Protein 7ESB (pdb70)

Sequence (316 aa):
LMDQPYSKTDFLMGTVVTLKIYDKGKEDVLDKGFDRIKDLAAKITTSTSEVDKINEQAGKKPVKVSEDVYYLIQEGLKYSENSGGSFDITIGPLTSLWHIGFSDARKPSQAEIDAVLPLINYKDVKMNDKDQTVYLEKEGMELDLGAIAKGFITDETLKVFKENKVTTSIIDLGGNIYVQGNNPNGNKWNVGIQDPFSPRGSVIGKLPESNMSIVTSGIYERYLEVDGKTYHHILDPKTGYPFDNDIAGVSIVSKKSIDGDGLSTATFSKGIKGGMDYIEQFEGVDAIFISKEKKVYETSGLKGQFELTDKDFQMD

Solvent-accessible surface area: 14502 Å² total; per-residue (Å²): 121,33,133,153,29,43,56,87,83,50,130,32,54,62,25,85,0,24,0,67,0,19,15,159,59,60,104,93,2,3,71,92,0,6,88,47,0,98,59,0,14,72,44,7,46,64,114,121,10,30,0,34,92,2,25,108,44,6,24,130,112,60,17,147,15,38,142,23,0,8,84,0,0,63,27,0,31,113,21,0,110,90,11,56,7,17,7,11,2,0,19,2,11,0,33,66,36,0,53,16,45,94,130,96,23,112,87,1,58,85,77,57,0,76,71,19,42,83,32,22,51,39,159,28,12,75,47,45,100,185,59,62,9,0,37,1,80,82,117,45,1,55,2,35,4,44,33,0,10,56,2,6,0,4,23,29,0,15,115,21,0,113,115,30,153,5,75,5,0,32,0,43,0,12,21,18,27,7,3,8,12,59,44,36,105,58,95,114,20,101,8,27,0,17,10,12,67,38,104,70,64,48,55,0,0,84,0,54,22,17,58,28,0,4,7,16,19,6,13,84,72,92,90,32,106,52,141,70,133,76,28,20,46,12,8,24,5,135,65,0,65,18,22,135,42,68,2,0,1,1,1,0,8,2,117,100,2,7,45,0,26,0,8,4,32,1,0,1,37,76,8,5,178,31,0,36,89,17,1,86,120,62,177,60,16,24,0,0,0,2,11,80,137,63,68,0,48,29,1,77,36,4,137,86,82,19,109,46,70,38,194,101,7,108,80,104

Organism: Listeria monocytogenes serotype 1/2a (strain 10403S) (NCBI:txid393133)

Secondary structure (DSSP, 8-state):
--SSPEEEEEEETTEEEEEEE-STT-TTHHHHHHHHHHHHHHHH-----HHHHHHHTTTT--EE--HHHHHHHHHHHHHHHHTTTSS-TT-HHHHHHH-TTSTT-----HHHHHHHGGG--GGGEEEETTTTEEEESSTT-----HHHHHHHHHHHHHHHHHHTT--SEEEEETTEEEEES--TTSSPEEEEEE-TTS-BTBEEEEEEESSEEEEEEETTSS-EEETTEEE-S-B-TTTSSB--SSEEEEEEEESSHHHHHHHHHHHTTTHHHHHHHHHTTSTT-EEEEEETTSEEEE-GGGTTT-EE--TT-EE-

Radius of gyration: 19.57 Å; Cα contacts (8 Å, |Δi|>4): 657; chains: 1; bounding box: 53×41×53 Å

Nearest PDB structures (foldseek):
  7esb-assembly1_A  TM=1.003E+00  e=3.965E-73  Listeria monocytogenes 10403S
  7f2u-assembly2_B  TM=9.965E-01  e=3.418E-67  Listeria monocytogenes 10403S
  7f39-assembly1_A  TM=9.944E-01  e=3.074E-66  Listeria monocytogenes 10403S
  4xdr-assembly1_A  TM=9.417E-01  e=1.867E-36  Treponema pallidum subsp. pallidum str. Nichols
  4xdu-assembly1_A  TM=9.393E-01  e=3.042E-36  Treponema pallidum subsp. pallidum str. Nichols

Structure (mmCIF, N/CA/C/O backbone):
data_7ESB
#
_entry.id   7ESB
#
_cell.length_a   66.089
_cell.length_b   67.294
_cell.length_c   86.794
_cell.angle_alpha   90.000
_cell.angle_beta   90.000
_cell.angle_gamma   90.000
#
_symmetry.space_group_name_H-M   'P 21 21 21'
#
loop_
_entity.id
_entity.type
_entity.pdbx_description
1 polymer 'FAD:protein FMN transferase'
2 non-polymer "ADENOSINE-5'-TRIPHOSPHATE"
3 non-polymer 'MAGNESIUM ION'
4 water water
#
loop_
_atom_site.group_PDB
_atom_site.id
_atom_site.type_symbol
_atom_site.label_atom_id
_atom_site.label_alt_id
_atom_site.label_comp_id
_atom_site.label_asym_id
_atom_site.label_entity_id
_atom_site.label_seq_id
_atom_site.pdbx_PDB_ins_code
_atom_site.Cartn_x
_atom_site.Cartn_y
_atom_site.Cartn_z
_atom_site.occupancy
_atom_site.B_iso_or_equiv
_atom_site.auth_seq_id
_atom_site.auth_comp_id
_atom_site.auth_asym_id
_atom_site.auth_atom_id
_atom_site.pdbx_PDB_model_num
ATOM 1 N N . LEU A 1 17 ? 5.31800 35.04300 13.90300 1.000 30.94845 37 LEU A N 1
ATOM 2 C CA . LEU A 1 17 ? 6.76400 34.94700 14.09800 1.000 24.53189 37 LEU A CA 1
ATOM 3 C C . LEU A 1 17 ? 7.47800 36.25800 13.77300 1.000 25.46621 37 LEU A C 1
ATOM 4 O O . LEU A 1 17 ? 7.15700 36.94600 12.80300 1.000 32.11174 37 LEU A O 1
ATOM 9 N N . MET A 1 18 ? 8.47000 36.58900 14.58600 1.000 21.42889 38 MET A N 1
ATOM 10 C CA . MET A 1 18 ? 9.23900 37.80600 14.39000 1.000 23.52387 38 MET A CA 1
ATOM 11 C C . MET A 1 18 ? 10.46900 37.52400 13.54700 1.000 24.92667 38 MET A C 1
ATOM 12 O O . MET A 1 18 ? 11.01600 36.42100 13.57300 1.000 25.57149 38 MET A O 1
ATOM 17 N N . ASP A 1 19 ? 10.89700 38.53200 12.78200 1.000 20.68669 39 ASP A N 1
ATOM 18 C CA . ASP A 1 19 ? 12.14700 38.38300 12.04100 1.000 22.36058 39 ASP A CA 1
ATOM 19 C C . ASP A 1 19 ? 13.34900 38.51900 12.96300 1.000 19.89975 39 ASP A C 1
ATOM 20 O O . ASP A 1 19 ? 14.34100 37.79200 12.82000 1.000 23.00013 39 ASP A O 1
ATOM 25 N N . GLN A 1 20 ? 13.28200 39.45400 13.90100 1.000 22.18424 40 GLN A N 1
ATOM 26 C CA . GLN A 1 20 ? 14.29600 39.62200 14.92400 1.000 20.81302 40 GLN A CA 1
ATOM 27 C C . GLN A 1 20 ? 13.81200 38.95400 16.20200 1.000 19.27863 40 GLN A C 1
ATOM 28 O O . GLN A 1 20 ? 12.76500 39.35800 16.73500 1.000 21.82630 40 GLN A O 1
ATOM 34 N N . PRO A 1 21 ? 14.50100 37.95200 16.73500 1.000 18.98649 41 PRO A N 1
ATOM 35 C CA . PRO A 1 21 ? 13.97700 37.24300 17.90400 1.000 16.98625 41 PRO A CA 1
ATOM 36 C C . PRO A 1 21 ? 14.25700 38.00700 19.18600 1.000 16.40197 41 PRO A C 1
ATOM 37 O O . PRO A 1 21 ? 15.12000 38.88500 19.24600 1.000 21.85525 41 PRO A O 1
ATOM 41 N N . TYR A 1 22 ? 13.50800 37.64800 20.22800 1.000 19.31547 42 TYR A N 1
ATOM 42 C CA . TYR A 1 22 ? 13.94700 37.96800 21.57700 1.000 19.32337 42 TYR A CA 1
ATOM 43 C C . TYR A 1 22 ? 15.20600 37.17000 21.88000 1.000 21.30255 42 TYR A C 1
ATOM 44 O O . TYR A 1 22 ? 15.29400 35.98200 21.55800 1.000 17.18101 42 TYR A O 1
ATOM 53 N N . SER A 1 23 ? 16.19100 37.81800 22.49700 1.000 18.16797 43 SER A N 1
ATOM 54 C CA . SER A 1 23 ? 17.47000 37.15400 22.72400 1.000 16.02034 43 SER A CA 1
ATOM 55 C C . SER A 1 23 ? 18.03000 37.51100 24.09200 1.000 17.53368 43 SER A C 1
ATOM 56 O O . SER A 1 23 ? 17.89300 38.64700 24.54800 1.000 18.93385 43 SER A O 1
ATOM 59 N N . LYS A 1 24 ? 18.67700 36.54300 24.74100 1.000 16.86255 44 LYS A N 1
ATOM 60 C CA . LYS A 1 24 ? 19.37700 36.82600 25.98700 1.000 17.60737 44 LYS A CA 1
ATOM 61 C C . LYS A 1 24 ? 20.59700 35.92300 26.06900 1.000 19.31547 44 LYS A C 1
ATOM 62 O O . LYS A 1 24 ? 20.55000 34.76500 25.64300 1.000 16.59146 44 LYS A O 1
ATOM 68 N N . THR A 1 25 ? 21.68300 36.46400 26.61700 1.000 16.72043 45 THR A N 1
ATOM 69 C CA . THR A 1 25 ? 22.95200 35.75800 26.73800 1.000 16.45987 45 THR A CA 1
ATOM 70 C C . THR A 1 25 ? 23.42700 35.77900 28.18500 1.000 18.18639 45 THR A C 1
ATOM 71 O O . THR A 1 25 ? 23.29700 36.79500 28.87800 1.000 18.76541 45 THR A O 1
ATOM 75 N N . ASP A 1 26 ? 23.97300 34.65300 28.64200 1.000 12.90944 46 ASP A N 1
ATOM 76 C CA . ASP A 1 26 ? 24.56700 34.54800 29.96900 1.000 16.31511 46 ASP A CA 1
ATOM 77 C C . ASP A 1 26 ? 25.81300 33.67900 29.87200 1.000 17.35208 46 ASP A C 1
ATOM 78 O O . ASP A 1 26 ? 26.10300 33.07800 28.83300 1.000 17.19153 46 ASP A O 1
ATOM 83 N N . PHE A 1 27 ? 26.57100 33.62700 30.96300 1.000 16.88360 47 PHE A N 1
ATOM 84 C CA . PHE A 1 27 ? 27.76900 32.79900 31.03900 1.000 14.38857 47 PHE A CA 1
ATOM 85 C C . PHE A 1 27 ? 27.55600 31.81200 32.17600 1.000 18.98122 47 PHE A C 1
ATOM 86 O O . PHE A 1 27 ? 27.59400 32.19800 33.34900 1.000 20.21821 47 PHE A O 1
ATOM 94 N N . LEU A 1 28 ? 27.29900 30.55200 31.82300 1.000 21.86315 48 LEU A N 1
ATOM 95 C CA . LEU A 1 28 ? 26.91900 29.52400 32.78200 1.000 22.43164 48 LEU A CA 1
ATOM 96 C C . LEU A 1 28 ? 27.64600 28.23100 32.44200 1.000 19.89449 48 LEU A C 1
ATOM 97 O O . LEU A 1 28 ? 27.88500 27.93400 31.26600 1.000 21.47889 48 LEU A O 1
ATOM 102 N N . MET A 1 29 ? 28.01900 27.48100 33.47800 1.000 30.24310 49 MET A N 1
ATOM 103 C CA . MET A 1 29 ? 28.74100 26.21900 33.31000 1.000 32.25124 49 MET A CA 1
ATOM 104 C C . MET A 1 29 ? 29.99000 26.41400 32.46300 1.000 26.83743 49 MET A C 1
ATOM 105 O O . MET A 1 29 ? 30.33700 25.58300 31.62000 1.000 29.64040 49 MET A O 1
ATOM 110 N N . GLY A 1 30 ? 30.64800 27.55000 32.66500 1.000 26.64530 50 GLY A N 1
ATOM 111 C CA . GLY A 1 30 ? 31.86600 27.83400 31.95000 1.000 24.08710 50 GLY A CA 1
ATOM 112 C C . GLY A 1 30 ? 31.71200 28.15600 30.48400 1.000 23.94234 50 GLY A C 1
ATOM 113 O O . GLY A 1 30 ? 32.70700 28.13800 29.76000 1.000 22.29478 50 GLY A O 1
ATOM 114 N N . THR A 1 31 ? 30.50600 28.47400 30.01000 1.000 20.23137 51 THR A N 1
ATOM 115 C CA . THR A 1 31 ? 30.39200 28.74800 28.58800 1.000 25.73466 51 THR A CA 1
ATOM 116 C C . THR A 1 31 ? 29.33000 29.80600 28.31600 1.000 20.34981 51 THR A C 1
ATOM 117 O O . THR A 1 31 ? 28.43700 30.05800 29.13300 1.000 19.63920 51 THR A O 1
ATOM 121 N N . VAL A 1 32 ? 29.45400 30.43000 27.14500 1.000 17.37840 52 VAL A N 1
ATOM 122 C CA . VAL A 1 32 ? 28.48400 31.43500 26.71700 1.000 14.32540 52 VAL A CA 1
ATOM 123 C C . VAL A 1 32 ? 27.21000 30.71500 26.29200 1.000 16.29932 52 VAL A C 1
ATOM 124 O O . VAL A 1 32 ? 27.24900 29.81100 25.45100 1.000 18.98386 52 VAL A O 1
ATOM 128 N N . VAL A 1 33 ? 26.08000 31.09500 26.88600 1.000 16.39144 53 VAL A N 1
ATOM 129 C CA . VAL A 1 33 ? 24.78500 30.47800 26.60200 1.000 16.04140 53 VAL A CA 1
ATOM 130 C C . VAL A 1 33 ? 23.85100 31.55600 26.06700 1.000 16.49671 53 VAL A C 1
ATOM 131 O O . VAL A 1 33 ? 23.62100 32.56600 26.73900 1.000 16.84149 53 VAL A O 1
ATOM 135 N N . THR A 1 34 ? 23.30800 31.34300 24.86600 1.000 15.21761 54 THR A N 1
ATOM 136 C CA . THR A 1 34 ? 22.36000 32.28800 24.28400 1.000 17.24944 54 THR A CA 1
ATOM 137 C C . THR A 1 34 ? 21.08300 31.56000 23.90600 1.000 15.40185 54 THR A C 1
ATOM 138 O O . THR A 1 34 ? 21.13300 30.49900 23.27800 1.000 14.58333 54 THR A O 1
ATOM 142 N N . LEU A 1 35 ? 19.94500 32.13000 24.29500 1.000 13.01735 55 LEU A N 1
ATOM 143 C CA . LEU A 1 35 ? 18.63900 31.62600 23.89100 1.000 13.80429 55 LEU A CA 1
ATOM 144 C C . LEU A 1 35 ? 17.95400 32.66000 23.00700 1.000 14.10432 55 LEU A C 1
ATOM 145 O O . LEU A 1 35 ? 18.00900 33.86200 23.29400 1.000 16.08088 55 LEU A O 1
ATOM 150 N N . LYS A 1 36 ? 17.29800 32.19000 21.94300 1.000 12.14356 56 LYS A N 1
ATOM 151 C CA . LYS A 1 36 ? 16.56400 33.06100 21.02400 1.000 14.53595 56 LYS A CA 1
ATOM 152 C C . LYS A 1 36 ? 15.17200 32.48700 20.78900 1.000 16.90203 56 LYS A C 1
ATOM 153 O O . LYS A 1 36 ? 15.03400 31.29800 20.48300 1.000 15.83348 56 LYS A O 1
ATOM 159 N N . ILE A 1 37 ? 14.14300 33.33100 20.92500 1.000 14.99127 57 ILE A N 1
ATOM 160 C CA . ILE A 1 37 ? 12.75100 32.94700 20.72400 1.000 14.27803 57 ILE A CA 1
ATOM 161 C C . ILE A 1 37 ? 12.13400 33.88200 19.69200 1.000 16.23353 57 ILE A C 1
ATOM 162 O O . ILE A 1 37 ? 12.21200 35.11100 19.83100 1.000 18.03111 57 ILE A O 1
ATOM 167 N N . TYR A 1 38 ? 11.50700 33.30300 18.66800 1.000 17.43367 58 TYR A N 1
ATOM 168 C CA . TYR A 1 38 ? 10.94800 34.07600 17.56700 1.000 20.04714 58 TYR A CA 1
ATOM 169 C C . TYR A 1 38 ? 9.43400 34.24800 17.66200 1.000 22.36847 58 TYR A C 1
ATOM 170 O O . TYR A 1 38 ? 8.86500 35.01000 16.87600 1.000 22.90801 58 TYR A O 1
ATOM 179 N N . ASP A 1 39 ? 8.77100 33.58200 18.60800 1.000 20.65248 59 ASP A N 1
ATOM 180 C CA . ASP A 1 39 ? 7.32800 33.72200 18.77900 1.000 19.57077 59 ASP A CA 1
ATOM 181 C C . ASP A 1 39 ? 7.00900 35.04100 19.48000 1.000 20.84460 59 ASP A C 1
ATOM 182 O O . ASP A 1 39 ? 7.45700 35.27800 20.60700 1.000 21.02621 59 ASP A O 1
ATOM 187 N N . LYS A 1 40 ? 6.22600 35.89200 18.81900 1.000 20.25769 60 LYS A N 1
ATOM 188 C CA . LYS A 1 40 ? 5.84200 37.16800 19.40800 1.000 20.58405 60 LYS A CA 1
ATOM 189 C C . LYS A 1 40 ? 5.08600 36.94800 20.71700 1.000 25.55043 60 LYS A C 1
ATOM 190 O O . LYS A 1 40 ? 4.25200 36.04500 20.82800 1.000 27.94019 60 LYS A O 1
ATOM 196 N N . GLY A 1 41 ? 5.39300 37.77100 21.71800 1.000 24.17132 61 GLY A N 1
ATOM 197 C CA . GLY A 1 41 ? 4.71500 37.68600 22.99800 1.000 26.13208 61 GLY A CA 1
ATOM 198 C C . GLY A 1 41 ? 5.30700 36.69800 23.97900 1.000 27.65595 61 GLY A C 1
ATOM 199 O O . GLY A 1 41 ? 4.75700 36.52600 25.07100 1.000 25.22408 61 GLY A O 1
ATOM 200 N N . LYS A 1 42 ? 6.41600 36.04900 23.63600 1.000 25.18723 62 LYS A N 1
ATOM 201 C CA . LYS A 1 42 ? 7.00800 35.03200 24.49500 1.000 23.85023 62 LYS A CA 1
ATOM 202 C C . LYS A 1 42 ? 8.33800 35.48100 25.09200 1.000 22.12634 62 LYS A C 1
ATOM 203 O O . LYS A 1 42 ? 9.16600 34.63600 25.45000 1.000 21.12359 62 LYS A O 1
ATOM 209 N N . GLU A 1 43 ? 8.55700 36.79500 25.22100 1.000 25.01089 63 GLU A N 1
ATOM 210 C CA . GLU A 1 43 ? 9.85600 37.26500 25.69500 1.000 24.02920 63 GLU A CA 1
ATOM 211 C C . GLU A 1 43 ? 10.16900 36.76700 27.10300 1.000 19.57866 63 GLU A C 1
ATOM 212 O O . GLU A 1 43 ? 11.33000 36.46400 27.40600 1.000 22.44743 63 GLU A O 1
ATOM 218 N N . ASP A 1 44 ? 9.15600 36.63700 27.96600 1.000 19.84975 64 ASP A N 1
ATOM 219 C CA . ASP A 1 44 ? 9.45000 36.19100 29.32600 1.000 25.90311 64 ASP A CA 1
ATOM 220 C C . ASP A 1 44 ? 9.86200 34.72300 29.40200 1.000 26.96902 64 ASP A C 1
ATOM 221 O O . ASP A 1 44 ? 10.36800 34.29600 30.44700 1.000 23.71074 64 ASP A O 1
ATOM 226 N N . VAL A 1 45 ? 9.69400 33.94800 28.32800 1.000 18.47327 65 VAL A N 1
ATOM 227 C CA . VAL A 1 45 ? 10.13800 32.56300 28.37100 1.000 17.25996 65 VAL A CA 1
ATOM 228 C C . VAL A 1 45 ? 11.66200 32.47500 28.38400 1.000 20.60510 65 VAL A C 1
ATOM 229 O O . VAL A 1 45 ? 12.21400 31.46100 28.82600 1.000 20.96830 65 VAL A O 1
ATOM 233 N N . LEU A 1 46 ? 12.36800 33.51400 27.92000 1.000 17.94426 66 LEU A N 1
ATOM 234 C CA . LEU A 1 46 ? 13.82800 33.49400 27.99600 1.000 16.74674 66 LEU A CA 1
ATOM 235 C C . LEU A 1 46 ? 14.29800 33.34600 29.43800 1.000 14.92021 66 LEU A C 1
ATOM 236 O O . LEU A 1 46 ? 15.18200 32.53300 29.73700 1.000 16.88360 66 LEU A O 1
ATOM 241 N N . ASP A 1 47 ? 13.71200 34.12200 30.35000 1.000 17.95478 67 ASP A N 1
ATOM 242 C CA . ASP A 1 47 ? 14.09300 34.01600 31.75500 1.000 21.98685 67 ASP A CA 1
ATOM 243 C C . ASP A 1 47 ? 13.68500 32.66700 32.34600 1.000 20.71564 67 ASP A C 1
ATOM 244 O O . ASP A 1 47 ? 14.40000 32.12000 33.19200 1.000 18.90753 67 ASP A O 1
ATOM 249 N N . LYS A 1 48 ? 12.53500 32.12000 31.93100 1.000 18.26535 68 LYS A N 1
ATOM 250 C CA . LYS A 1 48 ? 12.14900 30.78600 32.40300 1.000 21.39993 68 LYS A CA 1
ATOM 251 C C . LYS A 1 48 ? 13.14900 29.73200 31.95100 1.000 22.37110 68 LYS A C 1
ATOM 252 O O . LYS A 1 48 ? 13.46800 28.79400 32.69900 1.000 18.18639 68 LYS A O 1
ATOM 258 N N . GLY A 1 49 ? 13.62600 29.85000 30.71000 1.000 17.22049 69 GLY A N 1
ATOM 259 C CA . GLY A 1 49 ? 14.66200 28.95000 30.23500 1.000 14.24381 69 GLY A CA 1
ATOM 260 C C . GLY A 1 49 ? 15.94700 29.07700 31.02800 1.000 15.99929 69 GLY A C 1
ATOM 261 O O . GLY A 1 49 ? 16.52600 28.07700 31.46200 1.000 14.94127 69 GLY A O 1
ATOM 262 N N . PHE A 1 50 ? 16.40900 30.31300 31.24300 1.000 17.17048 70 PHE A N 1
ATOM 263 C CA . PHE A 1 50 ? 17.64900 30.48000 31.98900 1.000 16.08614 70 PHE A CA 1
ATOM 264 C C . PHE A 1 50 ? 17.49100 30.03800 33.44200 1.000 18.32062 70 PHE A C 1
ATOM 265 O O . PHE A 1 50 ? 18.43400 29.49300 34.02600 1.000 18.06006 70 PHE A O 1
ATOM 273 N N . ASP A 1 51 ? 16.31300 30.26700 34.04200 1.000 19.44180 71 ASP A N 1
ATOM 274 C CA . ASP A 1 51 ? 16.06000 29.76900 35.39200 1.000 18.36273 71 ASP A CA 1
ATOM 275 C C . ASP A 1 51 ? 16.22700 28.25500 35.45100 1.000 19.11019 71 ASP A C 1
ATOM 276 O O . ASP A 1 51 ? 16.79600 27.72000 36.41300 1.000 16.81254 71 ASP A O 1
ATOM 281 N N . ARG A 1 52 ? 15.73100 27.54900 34.42900 1.000 16.84939 72 ARG A N 1
ATOM 282 C CA . ARG A 1 52 ? 15.81100 26.09200 34.42700 1.000 17.53894 72 ARG A CA 1
ATOM 283 C C . ARG A 1 52 ? 17.24700 25.62300 34.23800 1.000 16.33617 72 ARG A C 1
ATOM 284 O O . ARG A 1 52 ? 17.67000 24.63300 34.85100 1.000 14.83862 72 ARG A O 1
ATOM 292 N N . ILE A 1 53 ? 18.00800 26.32900 33.39500 1.000 13.37792 73 ILE A N 1
ATOM 293 C CA . ILE A 1 53 ? 19.42200 26.02400 33.19500 1.000 14.14906 73 ILE A CA 1
ATOM 294 C C . ILE A 1 53 ? 20.19700 26.20000 34.49700 1.000 17.12311 73 ILE A C 1
ATOM 295 O O . ILE A 1 53 ? 20.99700 25.34000 34.88700 1.000 16.71253 73 ILE A O 1
ATOM 300 N N . LYS A 1 54 ? 19.98500 27.32900 35.17900 1.000 15.11497 74 LYS A N 1
ATOM 301 C CA . LYS A 1 54 ? 20.67200 27.57100 36.44500 1.000 17.53105 74 LYS A CA 1
ATOM 302 C C . LYS A 1 54 ? 20.28400 26.53500 37.49500 1.000 16.81781 74 LYS A C 1
ATOM 303 O O . LYS A 1 54 ? 21.12500 26.09100 38.28800 1.000 18.88647 74 LYS A O 1
ATOM 309 N N . ASP A 1 55 ? 19.00500 26.15300 37.52100 1.000 13.92272 75 ASP A N 1
ATOM 310 C CA . ASP A 1 55 ? 18.52700 25.14000 38.46000 1.000 15.48080 75 ASP A CA 1
ATOM 311 C C . ASP A 1 55 ? 19.27300 23.82500 38.25800 1.000 16.86518 75 ASP A C 1
ATOM 312 O O . ASP A 1 55 ? 19.82200 23.25300 39.20800 1.000 15.68872 75 ASP A O 1
ATOM 317 N N . LEU A 1 56 ? 19.33400 23.35200 37.01300 1.000 15.91243 76 LEU A N 1
ATOM 318 C CA . LEU A 1 56 ? 19.97200 22.07200 36.72800 1.000 13.92272 76 LEU A CA 1
ATOM 319 C C . LEU A 1 56 ? 21.48000 22.13700 36.92800 1.000 15.14918 76 LEU A C 1
ATOM 320 O O . LEU A 1 56 ? 22.07500 21.20400 37.48200 1.000 13.59900 76 LEU A O 1
ATOM 325 N N . ALA A 1 57 ? 22.12000 23.22000 36.47800 1.000 15.02549 77 ALA A N 1
ATOM 326 C CA . ALA A 1 57 ? 23.57000 23.31400 36.62100 1.000 17.05468 77 ALA A CA 1
ATOM 327 C C . ALA A 1 57 ? 23.98400 23.23100 38.08300 1.000 16.30722 77 ALA A C 1
ATOM 328 O O . ALA A 1 57 ? 24.98700 22.58900 38.42100 1.000 14.18591 77 ALA A O 1
ATOM 330 N N . ALA A 1 58 ? 23.21100 23.86200 38.97000 1.000 14.77546 78 ALA A N 1
ATOM 331 C CA . ALA A 1 58 ? 23.53600 23.81700 40.39100 1.000 16.34143 78 ALA A CA 1
ATOM 332 C C . ALA A 1 58 ? 23.42700 22.40600 40.95700 1.000 15.29394 78 ALA A C 1
ATOM 333 O O . ALA A 1 58 ? 24.17000 22.05700 41.88400 1.000 18.82068 78 ALA A O 1
ATOM 335 N N . LYS A 1 59 ? 22.51200 21.58500 40.42900 1.000 11.92511 79 LYS A N 1
ATOM 336 C CA . LYS A 1 59 ? 22.33400 20.23100 40.94700 1.000 12.34885 79 LYS A CA 1
ATOM 337 C C . LYS A 1 59 ? 23.43900 19.27800 40.50800 1.000 16.86518 79 LYS A C 1
ATOM 338 O O . LYS A 1 59 ? 23.77700 18.35300 41.25300 1.000 15.53344 79 LYS A O 1
ATOM 344 N N . ILE A 1 60 ? 23.97500 19.43400 39.29800 1.000 18.99965 80 ILE A N 1
ATOM 345 C CA . ILE A 1 60 ? 24.82100 18.39000 38.72400 1.000 22.88959 80 ILE A CA 1
ATOM 346 C C . ILE A 1 60 ? 26.29600 18.76400 38.65400 1.000 22.40532 80 ILE A C 1
ATOM 347 O O . ILE A 1 60 ? 27.13400 17.86200 38.48700 1.000 26.24788 80 ILE A O 1
ATOM 352 N N . THR A 1 61 ? 26.64600 20.03700 38.81500 1.000 22.69746 81 THR A N 1
ATOM 353 C CA . THR A 1 61 ? 28.03200 20.47500 38.67400 1.000 28.21391 81 THR A CA 1
ATOM 354 C C . THR A 1 61 ? 28.88600 20.03700 39.86200 1.000 35.03052 81 THR A C 1
ATOM 355 O O . THR A 1 61 ? 28.43000 20.02600 41.00600 1.000 26.53476 81 THR A O 1
ATOM 359 N N . THR A 1 62 ? 30.14600 19.68600 39.59100 1.000 34.07251 82 THR A N 1
ATOM 360 C CA . THR A 1 62 ? 31.11300 19.40500 40.64500 1.000 34.91998 82 THR A CA 1
ATOM 361 C C . THR A 1 62 ? 32.24300 20.43700 40.68600 1.000 46.73455 82 THR A C 1
ATOM 362 O O . THR A 1 62 ? 33.37100 20.10900 41.05800 1.000 47.35568 82 THR A O 1
ATOM 366 N N . SER A 1 63 ? 31.94800 21.68900 40.33800 1.000 52.23258 83 SER A N 1
ATOM 367 C CA . SER A 1 63 ? 32.97500 22.72800 40.19600 1.000 56.18042 83 SER A CA 1
ATOM 368 C C . SER A 1 63 ? 32.73000 23.96500 41.07100 1.000 58.34910 83 SER A C 1
ATOM 369 O O . SER A 1 63 ? 31.98700 23.92400 42.05300 1.000 58.45701 83 SER A O 1
ATOM 372 N N . THR A 1 68 ? 28.22900 22.94400 47.20700 1.000 42.14189 88 THR A N 1
ATOM 373 C CA . THR A 1 68 ? 27.95900 21.50400 47.26900 1.000 39.48368 88 THR A CA 1
ATOM 374 C C . THR A 1 68 ? 26.68900 21.10700 46.52000 1.000 38.49409 88 THR A C 1
ATOM 375 O O . THR A 1 68 ? 25.57200 21.32700 46.99000 1.000 36.86231 88 THR A O 1
ATOM 379 N N . SER A 1 69 ? 26.87400 20.49300 45.35700 1.000 23.75811 89 SER A N 1
ATOM 380 C CA . SER A 1 69 ? 25.76300 20.04900 44.53300 1.000 20.23400 89 SER A CA 1
ATOM 381 C C . SER A 1 69 ? 25.24800 18.68700 45.00300 1.000 18.35483 89 SER A C 1
ATOM 382 O O . SER A 1 69 ? 25.82400 18.05100 45.88700 1.000 17.99689 89 SER A O 1
ATOM 385 N N . GLU A 1 70 ? 24.14400 18.23400 44.39100 1.000 17.37314 90 GLU A N 1
ATOM 386 C CA . GLU A 1 70 ? 23.65600 16.88200 44.66000 1.000 18.85489 90 GLU A CA 1
ATOM 387 C C . GLU A 1 70 ? 24.70200 15.84100 44.29700 1.000 16.15983 90 GLU A C 1
ATOM 388 O O . GLU A 1 70 ? 24.87100 14.83800 45.00600 1.000 16.58357 90 GLU A O 1
ATOM 394 N N . VAL A 1 71 ? 25.39200 16.03600 43.17500 1.000 12.88312 91 VAL A N 1
ATOM 395 C CA . VAL A 1 71 ? 26.42500 15.07600 42.79800 1.000 14.01484 91 VAL A CA 1
ATOM 396 C C . VAL A 1 71 ? 27.54700 15.07300 43.83200 1.000 16.43092 91 VAL A C 1
ATOM 397 O O . VAL A 1 71 ? 28.06600 14.01200 44.20300 1.000 15.33079 91 VAL A O 1
ATOM 401 N N . ASP A 1 72 ? 27.93500 16.25900 44.31600 1.000 13.97273 92 ASP A N 1
ATOM 402 C CA . ASP A 1 72 ? 28.93500 16.33400 45.38000 1.000 13.72533 92 ASP A CA 1
ATOM 403 C C . ASP A 1 72 ? 28.49600 15.52700 46.59800 1.000 15.24920 92 ASP A C 1
ATOM 404 O O . ASP A 1 72 ? 29.31600 14.85300 47.23000 1.000 18.45221 92 ASP A O 1
ATOM 409 N N . LYS A 1 73 ? 27.20700 15.60000 46.94600 1.000 15.63082 93 LYS A N 1
ATOM 410 C CA . LYS A 1 73 ? 26.71300 14.91900 48.14000 1.000 15.61766 93 LYS A CA 1
ATOM 411 C C . LYS A 1 73 ? 26.78800 13.40600 47.98800 1.000 16.00455 93 LYS A C 1
ATOM 412 O O . LYS A 1 73 ? 27.14800 12.70300 48.94100 1.000 17.59685 93 LYS A O 1
ATOM 418 N N . ILE A 1 74 ? 26.43500 12.88700 46.80800 1.000 14.66492 94 ILE A N 1
ATOM 419 C CA . ILE A 1 74 ? 26.61000 11.46300 46.52800 1.000 13.01209 94 ILE A CA 1
ATOM 420 C C . ILE A 1 74 ? 28.06800 11.07700 46.69700 1.000 14.85704 94 ILE A C 1
ATOM 421 O O . ILE A 1 74 ? 28.39900 10.08000 47.35200 1.000 15.63345 94 ILE A O 1
ATOM 426 N N . ASN A 1 75 ? 28.96200 11.88500 46.12800 1.000 14.34383 95 ASN A N 1
ATOM 427 C CA . ASN A 1 75 ? 30.38400 11.56600 46.15400 1.000 13.79376 95 ASN A CA 1
ATOM 428 C C . ASN A 1 75 ? 30.92900 11.57100 47.57700 1.000 16.36249 95 ASN A C 1
ATOM 429 O O . ASN A 1 75 ? 31.78000 10.74300 47.92900 1.000 16.54672 95 ASN A O 1
ATOM 434 N N . GLU A 1 76 ? 30.46300 12.50900 48.40600 1.000 14.20697 96 GLU A N 1
ATOM 435 C CA . GLU A 1 76 ? 30.97200 12.59200 49.77000 1.000 13.18842 96 GLU A CA 1
ATOM 436 C C . GLU A 1 76 ? 30.63700 11.34400 50.57100 1.000 15.85980 96 GLU A C 1
ATOM 437 O O . GLU A 1 76 ? 31.36300 10.99400 51.50800 1.000 17.52842 96 GLU A O 1
ATOM 443 N N . GLN A 1 77 ? 29.56100 10.65300 50.20900 1.000 14.46226 97 GLN A N 1
ATOM 444 C CA . GLN A 1 77 ? 29.10700 9.48800 50.95400 1.000 17.82319 97 GLN A CA 1
ATOM 445 C C . GLN A 1 77 ? 29.47600 8.16900 50.28100 1.000 17.01520 97 GLN A C 1
ATOM 446 O O . GLN A 1 77 ? 28.91400 7.12900 50.64600 1.000 15.55450 97 GLN A O 1
ATOM 452 N N . ALA A 1 78 ? 30.39400 8.18500 49.31000 1.000 13.67532 98 ALA A N 1
ATOM 453 C CA . ALA A 1 78 ? 30.77000 6.95300 48.61500 1.000 13.40161 98 ALA A CA 1
ATOM 454 C C . ALA A 1 78 ? 31.28000 5.91800 49.61000 1.000 15.80716 98 ALA A C 1
ATOM 455 O O . ALA A 1 78 ? 32.10900 6.22500 50.47000 1.000 15.92296 98 ALA A O 1
ATOM 457 N N . GLY A 1 79 ? 30.76800 4.69000 49.49800 1.000 15.93875 99 GLY A N 1
ATOM 458 C CA . GLY A 1 79 ? 31.11800 3.63000 50.42300 1.000 16.51514 99 GLY A CA 1
ATOM 459 C C . GLY A 1 79 ? 30.59700 3.79100 51.83400 1.000 19.99450 99 GLY A C 1
ATOM 460 O O . GLY A 1 79 ? 30.97100 2.99700 52.71000 1.000 21.60259 99 GLY A O 1
ATOM 461 N N . LYS A 1 80 ? 29.75600 4.80100 52.08500 1.000 16.81517 100 LYS A N 1
ATOM 462 C CA . LYS A 1 80 ? 29.23500 5.08200 53.41900 1.000 19.90502 100 LYS A CA 1
ATOM 463 C C . LYS A 1 80 ? 27.72200 4.91100 53.48900 1.000 20.58931 100 LYS A C 1
ATOM 464 O O . LYS A 1 80 ? 27.24900 4.04800 54.23500 1.000 23.17646 100 LYS A O 1
ATOM 470 N N . LYS A 1 81 ? 26.94700 5.69600 52.74800 1.000 17.86004 101 LYS A N 1
ATOM 471 C CA . LYS A 1 81 ? 25.49700 5.54400 52.78200 1.000 21.54995 101 LYS A CA 1
ATOM 472 C C . LYS A 1 81 ? 24.90800 6.02200 51.47500 1.000 16.34670 101 LYS A C 1
ATOM 473 O O . LYS A 1 81 ? 25.50500 6.86100 50.77800 1.000 18.96543 101 LYS A O 1
ATOM 479 N N . PRO A 1 82 ? 23.73600 5.51500 51.09000 1.000 15.55186 102 PRO A N 1
ATOM 480 C CA . PRO A 1 82 ? 23.02200 6.07100 49.94000 1.000 15.96770 102 PRO A CA 1
ATOM 481 C C . PRO A 1 82 ? 22.58000 7.50200 50.20400 1.000 14.73861 102 PRO A C 1
ATOM 482 O O . PRO A 1 82 ? 22.34900 7.91500 51.34600 1.000 17.24154 102 PRO A O 1
ATOM 486 N N . VAL A 1 83 ? 22.45000 8.25900 49.11600 1.000 13.65690 103 VAL A N 1
ATOM 487 C CA . VAL A 1 83 ? 22.12100 9.68100 49.18000 1.000 14.91231 103 VAL A CA 1
ATOM 488 C C . VAL A 1 83 ? 20.82500 9.93600 48.42100 1.000 12.60677 103 VAL A C 1
ATOM 489 O O . VAL A 1 83 ? 20.67900 9.50600 47.27100 1.000 15.94928 103 VAL A O 1
ATOM 493 N N . LYS A 1 84 ? 19.89700 10.65000 49.06400 1.000 14.32014 104 LYS A N 1
ATOM 494 C CA . LYS A 1 84 ? 18.65400 11.05700 48.41800 1.000 15.22814 104 LYS A CA 1
ATOM 495 C C . LYS A 1 84 ? 18.93100 12.10900 47.35100 1.000 14.82283 104 LYS A C 1
ATOM 496 O O . LYS A 1 84 ? 19.67000 13.07200 47.59700 1.000 14.74914 104 LYS A O 1
ATOM 502 N N . VAL A 1 85 ? 18.32200 11.93300 46.17300 1.000 11.56981 105 VAL A N 1
ATOM 503 C CA . VAL A 1 85 ? 18.48000 12.86300 45.05900 1.000 12.35938 105 VAL A CA 1
ATOM 504 C C . VAL A 1 85 ? 17.11800 13.28100 44.51600 1.000 14.38857 105 VAL A C 1
ATOM 505 O O . VAL A 1 85 ? 16.10700 12.59000 44.67700 1.000 13.37266 105 VAL A O 1
ATOM 509 N N . SER A 1 86 ? 17.10400 14.45200 43.87600 1.000 15.31499 106 SER A N 1
ATOM 510 C CA . SER A 1 86 ? 15.90400 14.93700 43.21000 1.000 11.62508 106 SER A CA 1
ATOM 511 C C . SER A 1 86 ? 15.67100 14.15900 41.91100 1.000 12.84101 106 SER A C 1
ATOM 512 O O . SER A 1 86 ? 16.53900 13.43400 41.42500 1.000 14.14643 106 SER A O 1
ATOM 515 N N . GLU A 1 87 ? 14.45900 14.29800 41.36600 1.000 14.31224 107 GLU A N 1
ATOM 516 C CA . GLU A 1 87 ? 14.08000 13.53100 40.17900 1.000 14.22539 107 GLU A CA 1
ATOM 517 C C . GLU A 1 87 ? 15.00200 13.82600 38.99500 1.000 14.41752 107 GLU A C 1
ATOM 518 O O . GLU A 1 87 ? 15.39000 12.90600 38.25800 1.000 14.87020 107 GLU A O 1
ATOM 524 N N . ASP A 1 88 ? 15.36900 15.10100 38.79900 1.000 17.24417 108 ASP A N 1
ATOM 525 C CA . ASP A 1 88 ? 16.29400 15.47300 37.72600 1.000 18.16007 108 ASP A CA 1
ATOM 526 C C . ASP A 1 88 ? 17.58500 14.67600 37.80200 1.000 17.92320 108 ASP A C 1
ATOM 527 O O . ASP A 1 88 ? 18.08400 14.17500 36.79100 1.000 15.31763 108 ASP A O 1
ATOM 532 N N . VAL A 1 89 ? 18.16200 14.59100 38.99800 1.000 14.60438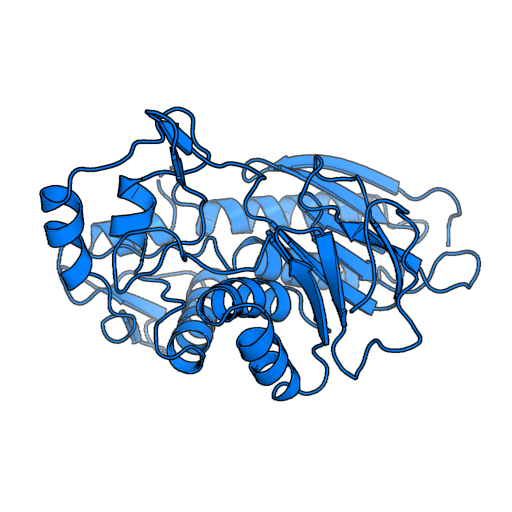 109 VAL A N 1
ATOM 533 C CA . VAL A 1 89 ? 19.46800 13.96300 39.16200 1.000 14.44121 109 VAL A CA 1
ATOM 534 C C . VAL A 1 89 ? 19.35700 12.44300 39.07500 1.000 11.78562 109 VAL A C 1
ATOM 535 O O . VAL A 1 89 ? 20.21200 11.77900 38.46900 1.000 13.58584 109 VAL A O 1
ATOM 539 N N . TYR A 1 90 ? 18.30200 11.86600 39.65400 1.000 13.23317 110 TYR A N 1
ATOM 540 C CA . TYR A 1 90 ? 18.09600 10.42600 39.53300 1.000 14.06748 110 TYR A CA 1
ATOM 541 C C . TYR A 1 90 ? 17.98200 10.02500 38.06900 1.000 14.67018 110 TYR A C 1
ATOM 542 O O . TYR A 1 90 ? 18.61100 9.05500 37.63000 1.000 14.77019 110 TYR A O 1
ATOM 551 N N . TYR A 1 91 ? 17.21500 10.79400 37.29200 1.000 14.52016 111 TYR A N 1
ATOM 552 C CA . TYR A 1 91 ? 17.03900 10.49800 35.87500 1.000 16.20721 111 TYR A CA 1
ATOM 553 C C . TYR A 1 91 ? 18.35300 10.60700 35.11600 1.000 12.00144 111 TYR A C 1
ATOM 554 O O . TYR A 1 91 ? 18.68300 9.74100 34.29300 1.000 13.55162 111 TYR A O 1
ATOM 563 N N . LEU A 1 92 ? 19.09500 11.69800 35.32900 1.000 13.48320 112 LEU A N 1
ATOM 564 C CA . LEU A 1 92 ? 20.33100 11.88100 34.57700 1.000 12.67520 112 LEU A CA 1
ATOM 565 C C . LEU A 1 92 ? 21.31600 10.75500 34.87100 1.000 14.12275 112 LEU A C 1
ATOM 566 O O . LEU A 1 92 ? 22.00800 10.27200 33.96700 1.000 13.30159 112 LEU A O 1
ATOM 571 N N . ILE A 1 93 ? 21.37800 10.30700 36.12800 1.000 13.35950 113 ILE A N 1
ATOM 572 C CA . ILE A 1 93 ? 22.28300 9.20800 36.46100 1.000 13.19369 113 ILE A CA 1
ATOM 573 C C . ILE A 1 93 ? 21.80000 7.90800 35.83200 1.000 11.96459 113 ILE A C 1
ATOM 574 O O . ILE A 1 93 ? 22.60300 7.12800 35.29900 1.000 14.05695 113 ILE A O 1
ATOM 579 N N . GLN A 1 94 ? 20.48500 7.65200 35.88200 1.000 12.58572 114 GLN A N 1
ATOM 580 C CA . GLN A 1 94 ? 19.90600 6.49400 35.19800 1.000 14.93600 114 GLN A CA 1
ATOM 581 C C . GLN A 1 94 ? 20.34600 6.45500 33.74200 1.000 17.10995 114 GLN A C 1
ATOM 582 O O . GLN A 1 94 ? 20.75000 5.40600 33.21900 1.000 15.75978 114 GLN A O 1
ATOM 588 N N . GLU A 1 95 ? 20.23900 7.59800 33.06200 1.000 14.03326 115 GLU A N 1
ATOM 589 C CA . GLU A 1 95 ? 20.60300 7.65300 31.65300 1.000 14.14117 115 GLU A CA 1
ATOM 590 C C . GLU A 1 95 ? 22.11000 7.52600 31.47400 1.000 15.41501 115 GLU A C 1
ATOM 591 O O . GLU A 1 95 ? 22.57400 6.84200 30.55400 1.000 14.02800 115 GLU A O 1
ATOM 597 N N . GLY A 1 96 ? 22.88700 8.15200 32.35700 1.000 15.12550 116 GLY A N 1
ATOM 598 C CA . GLY A 1 96 ? 24.33100 7.97800 32.30300 1.000 13.22001 116 GLY A CA 1
ATOM 599 C C . GLY A 1 96 ? 24.76100 6.52500 32.44200 1.000 13.77797 116 GLY A C 1
ATOM 600 O O . GLY A 1 96 ? 25.72800 6.09400 31.80700 1.000 13.83324 116 GLY A O 1
ATOM 601 N N . LEU A 1 97 ? 24.06300 5.75000 33.27400 1.000 12.04618 117 LEU A N 1
ATOM 602 C CA . LEU A 1 97 ? 24.43000 4.33300 33.38800 1.000 11.03817 117 LEU A CA 1
ATOM 603 C C . LEU A 1 97 ? 24.14600 3.57600 32.10000 1.000 14.50174 117 LEU A C 1
ATOM 604 O O . LEU A 1 97 ? 24.85300 2.61300 31.78200 1.000 13.93851 117 LEU A O 1
ATOM 609 N N . LYS A 1 98 ? 23.13000 3.99400 31.34300 1.000 13.65690 118 LYS A N 1
ATOM 610 C CA . LYS A 1 98 ? 22.85100 3.35600 30.05900 1.000 12.30147 118 LYS A CA 1
ATOM 611 C C . LYS A 1 98 ? 23.93100 3.68300 29.03400 1.000 13.64900 118 LYS A C 1
ATOM 612 O O . LYS A 1 98 ? 24.40100 2.79200 28.31900 1.000 17.74423 118 LYS A O 1
ATOM 618 N N . TYR A 1 99 ? 24.33300 4.96200 28.93400 1.000 14.35172 119 TYR A N 1
ATOM 619 C CA . TYR A 1 99 ? 25.42200 5.30300 28.01700 1.000 12.78574 119 TYR A CA 1
ATOM 620 C C . TYR A 1 99 ? 26.69400 4.56500 28.40600 1.000 13.17526 119 TYR A C 1
ATOM 621 O O . TYR A 1 99 ? 27.46400 4.12900 27.53500 1.000 14.80704 119 TYR A O 1
ATOM 630 N N . SER A 1 100 ? 26.91100 4.37900 29.71300 1.000 12.16462 120 SER A N 1
ATOM 631 C CA . SER A 1 100 ? 28.10800 3.68400 30.17700 1.000 12.32516 120 SER A CA 1
ATOM 632 C C . SER A 1 100 ? 28.08700 2.22600 29.72800 1.000 15.59661 120 SER A C 1
ATOM 633 O O . SER A 1 100 ? 29.05500 1.73000 29.13600 1.000 14.91758 120 SER A O 1
ATOM 636 N N . GLU A 1 101 ? 26.98100 1.52300 29.98900 1.000 13.44898 121 GLU A N 1
ATOM 637 C CA . GLU A 1 101 ? 26.89100 0.12400 29.57600 1.000 15.74926 121 GLU A CA 1
ATOM 638 C C . GLU A 1 101 ? 26.98300 -0.02200 28.05800 1.000 14.49384 121 GLU A C 1
ATOM 639 O O . GLU A 1 101 ? 27.69100 -0.90300 27.55600 1.000 13.58321 121 GLU A O 1
ATOM 645 N N . ASN A 1 102 ? 26.27900 0.83100 27.30700 1.000 14.53332 122 ASN A N 1
ATOM 646 C CA . ASN A 1 102 ? 26.22700 0.66400 25.85700 1.000 16.39407 122 ASN A CA 1
ATOM 647 C C . ASN A 1 102 ? 27.60100 0.82700 25.21800 1.000 14.62281 122 ASN A C 1
ATOM 648 O O . ASN A 1 102 ? 27.85100 0.27500 24.14000 1.000 19.82869 122 ASN A O 1
ATOM 653 N N . SER A 1 103 ? 28.50100 1.56900 25.86400 1.000 12.75153 123 SER A N 1
ATOM 654 C CA . SER A 1 103 ? 29.84000 1.80300 25.34500 1.000 13.74375 123 SER A CA 1
ATOM 655 C C . SER A 1 103 ? 30.84100 0.75400 25.80200 1.000 15.06496 123 SER A C 1
ATOM 656 O O . SER A 1 103 ? 32.03100 0.88300 25.49500 1.000 16.92308 123 SER A O 1
ATOM 659 N N . GLY A 1 104 ? 30.40400 -0.25400 26.55000 1.000 14.37014 124 GLY A N 1
ATOM 660 C CA . GLY A 1 104 ? 31.35700 -1.18600 27.12600 1.000 14.69387 124 GLY A CA 1
ATOM 661 C C . GLY A 1 104 ? 32.25100 -0.54000 28.15900 1.000 16.60989 124 GLY A C 1
ATOM 662 O O . GLY A 1 104 ? 33.37900 -0.99800 28.37900 1.000 19.35232 124 GLY A O 1
ATOM 663 N N . GLY A 1 105 ? 31.78000 0.53200 28.79300 1.000 14.83336 125 GLY A N 1
ATOM 664 C CA . GLY A 1 105 ? 32.52400 1.18000 29.85100 1.000 14.88073 125 GLY A CA 1
ATOM 665 C C . GLY A 1 105 ? 33.58400 2.16000 29.39500 1.000 15.73347 125 GLY A C 1
ATOM 666 O O . GLY A 1 105 ? 34.35000 2.64500 30.23400 1.000 15.64135 125 GLY A O 1
ATOM 667 N N . SER A 1 106 ? 33.67500 2.45300 28.09400 1.000 14.99653 126 SER A N 1
ATOM 668 C CA . SER A 1 106 ? 34.58900 3.50500 27.66100 1.000 14.98601 126 SER A CA 1
ATOM 669 C C . SER A 1 106 ? 34.04900 4.88000 28.02400 1.000 15.94402 126 SER A C 1
ATOM 670 O O . SER A 1 106 ? 34.82600 5.80600 28.29700 1.000 15.51765 126 SER A O 1
ATOM 673 N N . PHE A 1 107 ? 32.73000 5.03500 27.99400 1.000 15.26762 127 PHE A N 1
ATOM 674 C CA . PHE A 1 107 ? 32.02500 6.11900 28.66400 1.000 15.27025 127 PHE A CA 1
ATOM 675 C C . PHE A 1 107 ? 31.68000 5.59900 30.05500 1.000 15.25709 127 PHE A C 1
ATOM 676 O O . PHE A 1 107 ? 31.11900 4.50600 30.17900 1.000 13.32265 127 PHE A O 1
ATOM 684 N N . ASP A 1 108 ? 32.04300 6.34100 31.10100 1.000 12.93839 128 ASP A N 1
ATOM 685 C CA . ASP A 1 108 ? 31.72400 5.87600 32.45200 1.000 11.59613 128 ASP A CA 1
ATOM 686 C C . ASP A 1 108 ? 31.50800 7.06800 33.36500 1.000 11.34347 128 ASP A C 1
ATOM 687 O O . ASP A 1 108 ? 32.42800 7.86700 33.57100 1.000 12.01986 128 ASP A O 1
ATOM 692 N N . ILE A 1 109 ? 30.29200 7.19600 33.91000 1.000 10.48810 129 ILE A N 1
ATOM 693 C CA . ILE A 1 109 ? 30.00800 8.32900 34.78500 1.000 12.35411 129 ILE A CA 1
ATOM 694 C C . ILE A 1 109 ? 30.72400 8.23000 36.12500 1.000 12.85154 129 ILE A C 1
ATOM 695 O O . ILE A 1 109 ? 30.67800 9.18800 36.89500 1.000 13.55426 129 ILE A O 1
ATOM 700 N N . THR A 1 110 ? 31.36800 7.10400 36.44700 1.000 13.57268 130 THR A N 1
ATOM 701 C CA . THR A 1 110 ? 32.20400 7.05800 37.64400 1.000 11.97775 130 THR A CA 1
ATOM 702 C C . THR A 1 110 ? 33.66100 7.40200 37.34600 1.000 13.08052 130 THR A C 1
ATOM 703 O O . THR A 1 110 ? 34.54800 7.08000 38.14600 1.000 13.85692 130 THR A O 1
ATOM 707 N N . ILE A 1 111 ? 33.92500 8.07400 36.22200 1.000 12.96208 131 ILE A N 1
ATOM 708 C CA . ILE A 1 111 ? 35.28500 8.50300 35.89200 1.000 11.10923 131 ILE A CA 1
ATOM 709 C C . ILE A 1 111 ? 35.74500 9.68500 36.73600 1.000 14.48858 131 ILE A C 1
ATOM 710 O O . ILE A 1 111 ? 36.90300 10.11000 36.61800 1.000 12.95418 131 ILE A O 1
ATOM 715 N N . GLY A 1 112 ? 34.88300 10.21100 37.60900 1.000 10.78550 132 GLY A N 1
ATOM 716 C CA . GLY A 1 112 ? 35.17800 11.36400 38.44200 1.000 13.17263 132 GLY A CA 1
ATOM 717 C C . GLY A 1 112 ? 36.55000 11.44200 39.10000 1.000 15.18340 132 GLY A C 1
ATOM 718 O O . GLY A 1 112 ? 37.19500 12.49500 39.07000 1.000 13.34634 132 GLY A O 1
ATOM 719 N N . PRO A 1 113 ? 37.01500 10.36700 39.74700 1.000 12.95418 133 PRO A N 1
ATOM 720 C CA . PRO A 1 113 ? 38.33400 10.46000 40.39100 1.000 13.80692 133 PRO A CA 1
ATOM 721 C C . PRO A 1 113 ? 39.44600 10.76100 39.40000 1.000 12.38043 133 PRO A C 1
ATOM 722 O O . PRO A 1 113 ? 40.42200 11.43100 39.75600 1.000 14.72545 133 PRO A O 1
ATOM 726 N N . LEU A 1 114 ? 39.29400 10.32500 38.15000 1.000 11.45137 134 LEU A N 1
ATOM 727 C CA . LEU A 1 114 ? 40.30300 10.57800 37.12700 1.000 13.22527 134 LEU A CA 1
ATOM 728 C C . LEU A 1 114 ? 40.15800 11.97200 36.51100 1.000 13.78323 134 LEU A C 1
ATOM 729 O O . LEU A 1 114 ? 41.15800 12.67900 36.32200 1.000 14.05432 134 LEU A O 1
ATOM 734 N N . THR A 1 115 ? 38.92800 12.39400 36.19100 1.000 12.86996 135 THR A N 1
ATOM 735 C CA . THR A 1 115 ? 38.75900 13.72000 35.60100 1.000 12.66468 135 THR A CA 1
ATOM 736 C C . THR A 1 115 ? 39.03100 14.82100 36.62200 1.000 15.17024 135 THR A C 1
ATOM 737 O O . THR A 1 115 ? 39.47000 15.91300 36.24000 1.000 16.05456 135 THR A O 1
ATOM 741 N N . SER A 1 116 ? 38.79800 14.54800 37.91800 1.000 13.03314 136 SER A N 1
ATOM 742 C CA . SER A 1 116 ? 39.19000 15.48400 38.97600 1.000 17.84424 136 SER A CA 1
ATOM 743 C C . SER A 1 116 ? 40.70100 15.60700 39.10200 1.000 17.44683 136 SER A C 1
ATOM 744 O O . SER A 1 116 ? 41.21300 16.68100 39.44100 1.000 19.29179 136 SER A O 1
ATOM 747 N N . LEU A 1 117 ? 41.42400 14.51900 38.85000 1.000 14.49647 137 LEU A N 1
ATOM 748 C CA . LEU A 1 117 ? 42.87800 14.52700 38.96700 1.000 15.01233 137 LEU A CA 1
ATOM 749 C C . LEU A 1 117 ? 43.51400 15.42900 37.91200 1.000 14.97022 137 LEU A C 1
ATOM 750 O O . LEU A 1 117 ? 44.30000 16.32700 38.23900 1.000 16.01508 137 LEU A O 1
ATOM 755 N N . TRP A 1 118 ? 43.19100 15.19400 36.63700 1.000 14.19644 138 TRP A N 1
ATOM 756 C CA . TRP A 1 118 ? 43.74400 16.01100 35.56000 1.000 16.18615 138 TRP A CA 1
ATOM 757 C C . TRP A 1 118 ? 43.15700 17.41600 35.56600 1.000 15.30447 138 TRP A C 1
ATOM 758 O O . TRP A 1 118 ? 43.88000 18.39700 35.35600 1.000 14.24908 138 TRP A O 1
ATOM 769 N N . HIS A 1 119 ? 41.83700 17.52800 35.73900 1.000 13.85166 139 HIS A N 1
ATOM 770 C CA . HIS A 1 119 ? 41.13900 18.80900 35.74500 1.000 14.15170 139 HIS A CA 1
ATOM 771 C C . HIS A 1 119 ? 41.38600 19.58200 34.44500 1.000 14.62017 139 HIS A C 1
ATOM 772 O O . HIS A 1 119 ? 41.62500 20.79000 34.46100 1.000 16.73622 139 HIS A O 1
ATOM 779 N N . ILE A 1 120 ? 41.33300 18.87300 33.30600 1.000 16.02034 140 ILE A N 1
ATOM 780 C CA . ILE A 1 120 ? 41.58400 19.51000 32.00900 1.000 13.49109 140 ILE A CA 1
ATOM 781 C C . ILE A 1 120 ? 40.58900 20.63400 31.76000 1.000 17.78897 140 ILE A C 1
ATOM 782 O O . ILE A 1 120 ? 39.38200 20.49200 31.99500 1.000 18.61276 140 ILE A O 1
ATOM 787 N N . GLY A 1 121 ? 41.09500 21.76400 31.24800 1.000 15.33868 141 GLY A N 1
ATOM 788 C CA . GLY A 1 121 ? 40.27200 22.92100 30.96100 1.000 19.17072 141 GLY A CA 1
ATOM 789 C C . GLY A 1 121 ? 40.16300 23.93100 32.08300 1.000 19.87607 141 GLY A C 1
ATOM 790 O O . GLY A 1 121 ? 39.58100 25.00500 31.87300 1.000 24.75823 141 GLY A O 1
ATOM 791 N N . PHE A 1 122 ? 40.67600 23.62000 33.26800 1.000 16.15983 142 PHE A N 1
ATOM 792 C CA . PHE A 1 122 ? 40.66900 24.54900 34.38900 1.000 19.06281 142 PHE A CA 1
ATOM 793 C C . PHE A 1 122 ? 42.05100 25.16000 34.56400 1.000 16.62568 142 PHE A C 1
ATOM 794 O O . PHE A 1 122 ? 43.04000 24.66800 34.02000 1.000 17.31260 142 PHE A O 1
ATOM 802 N N . SER A 1 123 ? 42.10800 26.25600 35.32600 1.000 16.13088 143 SER A N 1
ATOM 803 C CA . SER A 1 123 ? 43.38100 26.95000 35.48600 1.000 17.56000 143 SER A CA 1
ATOM 804 C C . SER A 1 123 ? 44.42900 26.09900 36.19700 1.000 19.15230 143 SER A C 1
ATOM 805 O O . SER A 1 123 ? 45.62100 26.36100 36.02400 1.000 18.13375 143 SER A O 1
ATOM 808 N N . ASP A 1 124 ? 44.02500 25.07700 36.96000 1.000 20.85250 144 ASP A N 1
ATOM 809 C CA . ASP A 1 124 ? 44.96400 24.24200 37.69800 1.000 14.25434 144 ASP A CA 1
ATOM 810 C C . ASP A 1 124 ? 45.17400 22.87200 37.05300 1.000 13.73323 144 ASP A C 1
ATOM 811 O O . ASP A 1 124 ? 45.67800 21.96200 37.71600 1.000 16.68621 144 ASP A O 1
ATOM 816 N N . ALA A 1 125 ? 44.83600 22.72900 35.76800 1.000 12.47518 145 ALA A N 1
ATOM 817 C CA . ALA A 1 125 ? 45.00400 21.45900 35.05600 1.000 13.64374 145 ALA A CA 1
ATOM 818 C C . ALA A 1 125 ? 46.43600 20.95500 35.19000 1.000 16.99941 145 ALA A C 1
ATOM 819 O O . ALA A 1 125 ? 47.38700 21.73700 35.12900 1.000 14.49911 145 ALA A O 1
ATOM 821 N N . ARG A 1 126 ? 46.59100 19.64000 35.37500 1.000 15.17550 146 ARG A N 1
ATOM 822 C CA . ARG A 1 126 ? 47.88900 19.06700 35.71100 1.000 12.19357 146 ARG A CA 1
ATOM 823 C C . ARG A 1 126 ? 47.97800 17.65700 35.14900 1.000 15.27288 146 ARG A C 1
ATOM 824 O O . ARG A 1 126 ? 46.98500 16.93700 35.13300 1.000 14.09116 146 ARG A O 1
ATOM 832 N N . LYS A 1 127 ? 49.17500 17.27000 34.70000 1.000 12.66204 147 LYS A N 1
ATOM 833 C CA . LYS A 1 127 ? 49.42700 15.88500 34.31000 1.000 13.43319 147 LYS A CA 1
ATOM 834 C C . LYS A 1 127 ? 49.84700 15.11300 35.55400 1.000 13.83587 147 LYS A C 1
ATOM 835 O O . LYS A 1 127 ? 50.94100 15.36600 36.08600 1.000 15.16498 147 LYS A O 1
ATOM 841 N N . PRO A 1 128 ? 49.02800 14.19800 36.05800 1.000 14.15170 148 PRO A N 1
ATOM 842 C CA . PRO A 1 128 ? 49.37300 13.49500 37.29600 1.000 15.08339 148 PRO A CA 1
ATOM 843 C C . PRO A 1 128 ? 50.42200 12.42400 37.04200 1.000 16.10456 148 PRO A C 1
ATOM 844 O O . PRO A 1 128 ? 50.68200 12.02000 35.90900 1.000 16.88887 148 PRO A O 1
ATOM 848 N N . SER A 1 129 ? 51.04000 11.97800 38.12900 1.000 14.70703 149 SER A N 1
ATOM 849 C CA . SER A 1 129 ? 52.01100 10.89900 38.02100 1.000 14.65702 149 SER A CA 1
ATOM 850 C C . SER A 1 129 ? 51.30500 9.58000 37.74700 1.000 14.23855 149 SER A C 1
ATOM 851 O O . SER A 1 129 ? 50.10700 9.42900 37.98200 1.000 14.62544 149 SER A O 1
ATOM 854 N N . GLN A 1 130 ? 52.06900 8.60300 37.24700 1.000 14.59122 150 GLN A N 1
ATOM 855 C CA . GLN A 1 130 ? 51.47800 7.28200 37.01500 1.000 17.10731 150 GLN A CA 1
ATOM 856 C C . GLN A 1 130 ? 50.97300 6.66300 38.31400 1.000 16.34670 150 GLN A C 1
ATOM 857 O O . GLN A 1 130 ? 49.94200 5.97600 38.32800 1.000 15.44133 150 GLN A O 1
ATOM 863 N N . ALA A 1 131 ? 51.67300 6.89700 39.42100 1.000 17.94952 151 ALA A N 1
ATOM 864 C CA . ALA A 1 131 ? 51.18600 6.38500 40.70000 1.000 15.75452 151 ALA A CA 1
ATOM 865 C C . ALA A 1 131 ? 49.81300 6.95700 41.03100 1.000 16.96519 151 ALA A C 1
ATOM 866 O O . ALA A 1 131 ? 48.92000 6.22600 41.47900 1.000 14.45436 151 ALA A O 1
ATOM 868 N N . GLU A 1 132 ? 49.62200 8.26100 40.80300 1.000 14.38857 152 GLU A N 1
ATOM 869 C CA . GLU A 1 132 ? 48.32000 8.87300 41.05600 1.000 12.64362 152 GLU A CA 1
ATOM 870 C C . GLU A 1 132 ? 47.24800 8.25100 40.17500 1.000 14.02273 152 GLU A C 1
ATOM 871 O O . GLU A 1 132 ? 46.11100 8.03900 40.62000 1.000 14.79914 152 GLU A O 1
ATOM 877 N N . ILE A 1 133 ? 47.59100 7.97200 38.91600 1.000 13.88851 153 ILE A N 1
ATOM 878 C CA . ILE A 1 133 ? 46.64400 7.34700 38.00000 1.000 14.59912 153 ILE A CA 1
ATOM 879 C C . ILE A 1 133 ? 46.32500 5.92900 38.45000 1.000 15.24656 153 ILE A C 1
ATOM 880 O O . ILE A 1 133 ? 45.16000 5.52200 38.47900 1.000 15.89138 153 ILE A O 1
ATOM 885 N N . ASP A 1 134 ? 47.35000 5.15500 38.81000 1.000 12.93050 154 ASP A N 1
ATOM 886 C CA . ASP 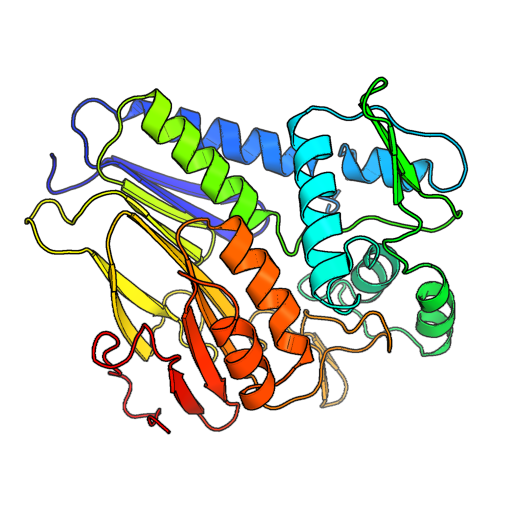A 1 134 ? 47.08900 3.77800 39.21500 1.000 17.52315 154 ASP A CA 1
ATOM 887 C C . ASP A 1 134 ? 46.25100 3.70800 40.48200 1.000 19.73131 154 ASP A C 1
ATOM 888 O O . ASP A 1 134 ? 45.56700 2.70100 40.70700 1.000 18.75225 154 ASP A O 1
ATOM 893 N N . ALA A 1 135 ? 46.26900 4.76300 41.30200 1.000 16.22563 155 ALA A N 1
ATOM 894 C CA . ALA A 1 135 ? 45.45400 4.78300 42.51100 1.000 17.73897 155 ALA A CA 1
ATOM 895 C C . ALA A 1 135 ? 43.97200 5.01700 42.23200 1.000 16.78359 155 ALA A C 1
ATOM 896 O O . ALA A 1 135 ? 43.14200 4.64200 43.06500 1.000 19.47865 155 ALA A O 1
ATOM 898 N N . VAL A 1 136 ? 43.61300 5.61500 41.09300 1.000 16.16773 156 VAL A N 1
ATOM 899 C CA . VAL A 1 136 ? 42.20700 5.90600 40.80600 1.000 16.69411 156 VAL A CA 1
ATOM 900 C C . VAL A 1 136 ? 41.57300 4.95100 39.79600 1.000 15.59924 156 VAL A C 1
ATOM 901 O O . VAL A 1 136 ? 40.34400 4.80500 39.80400 1.000 15.95981 156 VAL A O 1
ATOM 905 N N . LEU A 1 137 ? 42.35800 4.28900 38.94400 1.000 14.73598 157 LEU A N 1
ATOM 906 C CA . LEU A 1 137 ? 41.75700 3.34600 37.99400 1.000 14.48858 157 LEU A CA 1
ATOM 907 C C . LEU A 1 137 ? 40.89100 2.26900 38.65200 1.000 15.06760 157 LEU A C 1
ATOM 908 O O . LEU A 1 137 ? 39.83100 1.94100 38.08500 1.000 16.35986 157 LEU A O 1
ATOM 913 N N . PRO A 1 138 ? 41.24500 1.69100 39.80500 1.000 17.50210 158 PRO A N 1
ATOM 914 C CA . PRO A 1 138 ? 40.37000 0.66900 40.40700 1.000 21.25518 158 PRO A CA 1
ATOM 915 C C . PRO A 1 138 ? 39.04300 1.20900 40.91900 1.000 18.64434 158 PRO A C 1
ATOM 916 O O . PRO A 1 138 ? 38.16000 0.40600 41.24500 1.000 22.29741 158 PRO A O 1
ATOM 920 N N . LEU A 1 139 ? 38.87500 2.52900 41.00300 1.000 14.65702 159 LEU A N 1
ATOM 921 C CA . LEU A 1 139 ? 37.64300 3.14100 41.48900 1.000 12.34885 159 LEU A CA 1
ATOM 922 C C . LEU A 1 139 ? 36.60500 3.35800 40.39500 1.000 13.07262 159 LEU A C 1
ATOM 923 O O . LEU A 1 139 ? 35.45800 3.70100 40.71300 1.000 15.30447 159 LEU A O 1
ATOM 928 N N . ILE A 1 140 ? 36.97600 3.18100 39.12800 1.000 14.70703 160 ILE A N 1
ATOM 929 C CA . ILE A 1 140 ? 36.10600 3.49800 37.99700 1.000 14.44121 160 ILE A CA 1
ATOM 930 C C . ILE A 1 140 ? 35.36400 2.22600 37.59300 1.000 13.54899 160 ILE A C 1
ATOM 931 O O . ILE A 1 140 ? 35.97400 1.27600 37.09300 1.000 15.23341 160 ILE A O 1
ATOM 936 N N . ASN A 1 141 ? 34.04100 2.22200 37.78300 1.000 13.48846 161 ASN A N 1
ATOM 937 C CA . ASN A 1 141 ? 33.21600 1.05900 37.47800 1.000 15.14918 161 ASN A CA 1
ATOM 938 C C . ASN A 1 141 ? 31.74300 1.43600 37.57900 1.000 11.70403 161 ASN A C 1
ATOM 939 O O . ASN A 1 141 ? 31.20600 1.52300 38.68700 1.000 12.31463 161 ASN A O 1
ATOM 944 N N . TYR A 1 142 ? 31.08400 1.67100 36.43700 1.000 13.60163 162 TYR A N 1
ATOM 945 C CA . TYR A 1 142 ? 29.67500 2.06500 36.45900 1.000 13.11210 162 TYR A CA 1
ATOM 946 C C . TYR A 1 142 ? 28.79000 1.01000 37.12300 1.000 13.77270 162 TYR A C 1
ATOM 947 O O . TYR A 1 142 ? 27.68700 1.33900 37.57800 1.000 13.02788 162 TYR A O 1
ATOM 956 N N . LYS A 1 143 ? 29.24100 -0.24600 37.20200 1.000 12.88049 163 LYS A N 1
ATOM 957 C CA . LYS A 1 143 ? 28.41200 -1.25400 37.86100 1.000 11.30925 163 LYS A CA 1
ATOM 958 C C . LYS A 1 143 ? 28.35700 -1.07800 39.37500 1.000 15.18603 163 LYS A C 1
ATOM 959 O O . LYS A 1 143 ? 27.51600 -1.71600 40.02500 1.000 16.14930 163 LYS A O 1
ATOM 965 N N . ASP A 1 144 ? 29.20900 -0.22700 39.94500 1.000 14.74387 164 ASP A N 1
ATOM 966 C CA . ASP A 1 144 ? 29.24400 0.01400 41.38000 1.000 15.96507 164 ASP A CA 1
ATOM 967 C C . ASP A 1 144 ? 28.37500 1.20600 41.78500 1.000 16.43618 164 ASP A C 1
ATOM 968 O O . ASP A 1 144 ? 28.52000 1.72100 42.90100 1.000 16.53356 164 ASP A O 1
ATOM 973 N N . VAL A 1 145 ? 27.48900 1.65100 40.90000 1.000 13.01472 165 VAL A N 1
ATOM 974 C CA . VAL A 1 145 ? 26.48700 2.66500 41.20700 1.000 14.53859 165 VAL A CA 1
ATOM 975 C C . VAL A 1 145 ? 25.18500 1.93600 41.49000 1.000 20.95514 165 VAL A C 1
ATOM 976 O O . VAL A 1 145 ? 24.60600 1.32300 40.58600 1.000 18.98122 165 VAL A O 1
ATOM 980 N N . LYS A 1 146 ? 24.70400 2.02000 42.72600 1.000 16.27300 166 LYS A N 1
ATOM 981 C CA . LYS A 1 146 ? 23.51700 1.28200 43.14700 1.000 15.76242 166 LYS A CA 1
ATOM 982 C C . LYS A 1 146 ? 22.33800 2.24400 43.27600 1.000 16.15194 166 LYS A C 1
ATOM 983 O O . LYS A 1 146 ? 22.37600 3.18900 44.07700 1.000 15.18603 166 LYS A O 1
ATOM 989 N N . MET A 1 147 ? 21.29500 2.00700 42.48800 1.000 14.13854 167 MET A N 1
ATOM 990 C CA . MET A 1 147 ? 20.14200 2.89300 42.43500 1.000 13.57531 167 MET A CA 1
ATOM 991 C C . MET A 1 147 ? 18.97000 2.23100 43.13600 1.000 16.42829 167 MET A C 1
ATOM 992 O O . MET A 1 147 ? 18.69500 1.05400 42.90000 1.000 17.73897 167 MET A O 1
ATOM 997 N N . ASN A 1 148 ? 18.26100 2.98700 43.97000 1.000 15.00706 168 ASN A N 1
ATOM 998 C CA . ASN A 1 148 ? 17.05700 2.48600 44.62600 1.000 16.60199 168 ASN A CA 1
ATOM 999 C C . ASN A 1 148 ? 15.87600 3.33000 44.15900 1.000 17.36261 168 ASN A C 1
ATOM 1000 O O . ASN A 1 148 ? 15.76200 4.50400 44.52900 1.000 16.97309 168 ASN A O 1
ATOM 1005 N N 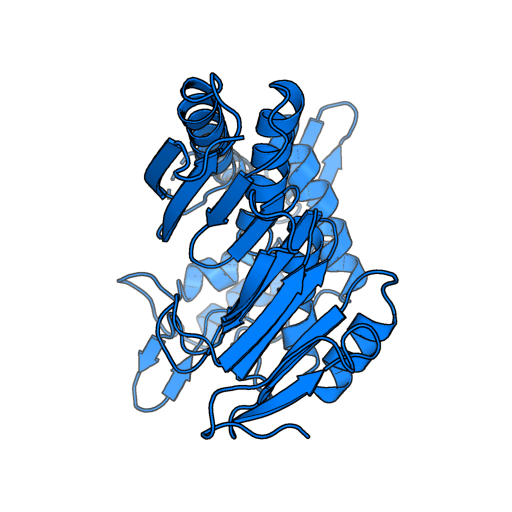. ASP A 1 149 ? 14.99900 2.72300 43.35000 1.000 17.58106 169 ASP A N 1
ATOM 1006 C CA . ASP A 1 149 ? 13.87600 3.45100 42.75900 1.000 20.78144 169 ASP A CA 1
ATOM 1007 C C . ASP A 1 149 ? 12.89300 3.94000 43.81900 1.000 17.97584 169 ASP A C 1
ATOM 1008 O O . ASP A 1 149 ? 12.41100 5.07700 43.74900 1.000 23.93182 169 ASP A O 1
ATOM 1013 N N . LYS A 1 150 ? 12.56100 3.08700 44.78700 1.000 18.17586 170 LYS A N 1
ATOM 1014 C CA . LYS A 1 150 ? 11.53400 3.43600 45.76700 1.000 21.55258 170 LYS A CA 1
ATOM 1015 C C . LYS A 1 150 ? 11.99500 4.57100 46.67000 1.000 23.96340 170 LYS A C 1
ATOM 1016 O O . LYS A 1 150 ? 11.22400 5.49500 46.96100 1.000 22.09475 170 LYS A O 1
ATOM 1022 N N . ASP A 1 151 ? 13.24900 4.52200 47.11800 1.000 20.56826 171 ASP A N 1
ATOM 1023 C CA . ASP A 1 151 ? 13.78900 5.56300 47.98300 1.000 17.71528 171 ASP A CA 1
ATOM 1024 C C . ASP A 1 151 ? 14.33300 6.75300 47.20900 1.000 16.84676 171 ASP A C 1
ATOM 1025 O O . ASP A 1 151 ? 14.59700 7.79800 47.81800 1.000 17.20469 171 ASP A O 1
ATOM 1030 N N . GLN A 1 152 ? 14.51300 6.61800 45.89600 1.000 15.44659 172 GLN A N 1
ATOM 1031 C CA . GLN A 1 152 ? 15.14900 7.65500 45.07900 1.000 13.64637 172 GLN A CA 1
ATOM 1032 C C . GLN A 1 152 ? 16.51800 8.03000 45.64100 1.000 16.38618 172 GLN A C 1
ATOM 1033 O O . GLN A 1 152 ? 16.82700 9.20600 45.87200 1.000 16.83097 172 GLN A O 1
ATOM 1039 N N . THR A 1 153 ? 17.34800 7.01200 45.85400 1.000 15.11760 173 THR A N 1
ATOM 1040 C CA . THR A 1 153 ? 18.70600 7.19200 46.34600 1.000 13.81218 173 THR A CA 1
ATOM 1041 C C . THR A 1 153 ? 19.71200 6.63500 45.35200 1.000 13.36739 173 THR A C 1
ATOM 1042 O O . THR A 1 153 ? 19.41600 5.71700 44.57200 1.000 13.96746 173 THR A O 1
ATOM 1046 N N . VAL A 1 154 ? 20.91100 7.20000 45.41300 1.000 12.84628 174 VAL A N 1
ATOM 1047 C CA . VAL A 1 154 ? 22.07500 6.73700 44.67100 1.000 12.36990 174 VAL A CA 1
ATOM 1048 C C . VAL A 1 154 ? 23.16700 6.41700 45.67500 1.000 14.77809 174 VAL A C 1
ATOM 1049 O O . VAL A 1 154 ? 23.38800 7.18100 46.61900 1.000 15.05180 174 VAL A O 1
ATOM 1053 N N . TYR A 1 155 ? 23.84500 5.28700 45.47900 1.000 14.59912 175 TYR A N 1
ATOM 1054 C CA . TYR A 1 155 ? 24.89900 4.85600 46.38600 1.000 15.75978 175 TYR A CA 1
ATOM 1055 C C . TYR A 1 155 ? 26.09900 4.41100 45.56800 1.000 16.63094 175 TYR A C 1
ATOM 1056 O O . TYR A 1 155 ? 25.96600 3.56200 44.68200 1.000 17.98637 175 TYR A O 1
ATOM 1065 N N . LEU A 1 156 ? 27.26500 4.98400 45.85600 1.000 15.12550 176 LEU A N 1
ATOM 1066 C CA . LEU A 1 156 ? 28.50900 4.48300 45.28600 1.000 14.78072 176 LEU A CA 1
ATOM 1067 C C . LEU A 1 156 ? 29.09800 3.43800 46.23300 1.000 14.94390 176 LEU A C 1
ATOM 1068 O O . LEU A 1 156 ? 29.28700 3.69800 47.42500 1.000 16.80201 176 LEU A O 1
ATOM 1073 N N . GLU A 1 157 ? 29.38900 2.24900 45.69300 1.000 13.37529 177 GLU A N 1
ATOM 1074 C CA . GLU A 1 157 ? 29.67700 1.09300 46.53400 1.000 17.78634 177 GLU A CA 1
ATOM 1075 C C . GLU A 1 157 ? 31.03700 1.17100 47.22400 1.000 17.72581 177 GLU A C 1
ATOM 1076 O O . GLU A 1 157 ? 31.21800 0.56100 48.28100 1.000 19.81290 177 GLU A O 1
ATOM 1082 N N . LYS A 1 158 ? 32.01100 1.86400 46.63900 1.000 15.64924 178 LYS A N 1
ATOM 1083 C CA . LYS A 1 158 ? 33.36600 1.87300 47.17200 1.000 17.48104 178 LYS A CA 1
ATOM 1084 C C . LYS A 1 158 ? 33.77900 3.28000 47.58200 1.000 15.83085 178 LYS A C 1
ATOM 1085 O O . LYS A 1 158 ? 33.50400 4.25500 46.86900 1.000 15.72820 178 LYS A O 1
ATOM 1091 N N . GLU A 1 159 ? 34.46000 3.37100 48.72900 1.000 18.69698 179 GLU A N 1
ATOM 1092 C CA . GLU A 1 159 ? 35.02200 4.64500 49.16200 1.000 18.93648 179 GLU A CA 1
ATOM 1093 C C . GLU A 1 159 ? 35.96400 5.19600 48.09900 1.000 19.31811 179 GLU A C 1
ATOM 1094 O O . GLU A 1 159 ? 36.68700 4.44600 47.43100 1.000 18.68382 179 GLU A O 1
ATOM 1100 N N . GLY A 1 160 ? 35.94800 6.52000 47.94000 1.000 18.74962 180 GLY A N 1
ATOM 1101 C CA . GLY A 1 160 ? 36.77700 7.18100 46.95700 1.000 20.13399 180 GLY A CA 1
ATOM 1102 C C . GLY A 1 160 ? 36.14200 7.34900 45.59200 1.000 15.95454 180 GLY A C 1
ATOM 1103 O O . GLY A 1 160 ? 36.65800 8.13300 44.78100 1.000 17.43893 180 GLY A O 1
ATOM 1104 N N . MET A 1 161 ? 35.04200 6.65100 45.30400 1.000 13.84903 181 MET A N 1
ATOM 1105 C CA . MET A 1 161 ? 34.37800 6.82500 44.01400 1.000 13.15947 181 MET A CA 1
ATOM 1106 C C . MET A 1 161 ? 33.80700 8.23700 43.86600 1.000 12.79364 181 MET A C 1
ATOM 1107 O O . MET A 1 161 ? 33.41000 8.88300 44.84700 1.000 14.96758 181 MET A O 1
ATOM 1112 N N . GLU A 1 162 ? 33.75200 8.70800 42.61700 1.000 13.71217 182 GLU A N 1
ATOM 1113 C CA . GLU A 1 162 ? 33.14900 10.00200 42.29400 1.000 11.84089 182 GLU A CA 1
ATOM 1114 C C . GLU A 1 162 ? 32.39100 9.93100 40.98000 1.000 14.64386 182 GLU A C 1
ATOM 1115 O O . GLU A 1 162 ? 32.94000 9.48800 39.96900 1.000 12.59362 182 GLU A O 1
ATOM 1121 N N . LEU A 1 163 ? 31.14600 10.40100 40.99900 1.000 11.87511 183 LEU A N 1
ATOM 1122 C CA . LEU A 1 163 ? 30.39800 10.63200 39.76900 1.000 13.12789 183 LEU A CA 1
ATOM 1123 C C . LEU A 1 163 ? 30.88800 11.89700 39.06800 1.000 13.62269 183 LEU A C 1
ATOM 1124 O O . LEU A 1 163 ? 31.28200 12.87900 39.70900 1.000 14.53332 183 LEU A O 1
ATOM 1129 N N . ASP A 1 164 ? 30.85900 11.85300 37.73500 1.000 10.56442 184 ASP A N 1
ATOM 1130 C CA . ASP A 1 164 ? 31.08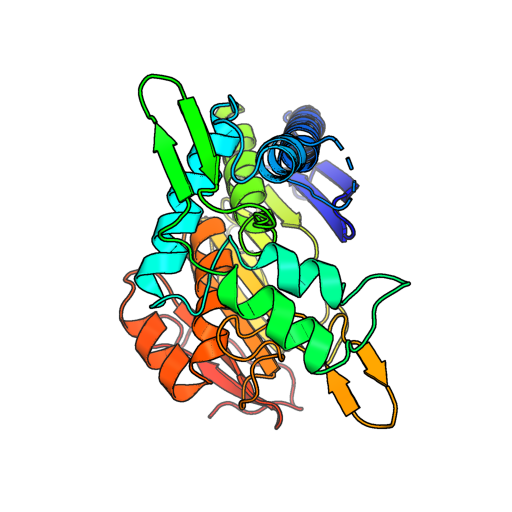000 13.01900 36.87700 1.000 11.72772 184 ASP A CA 1
ATOM 1131 C C . ASP A 1 164 ? 30.04900 12.93100 35.76300 1.000 11.99881 184 ASP A C 1
ATOM 1132 O O . ASP A 1 164 ? 30.12700 12.02300 34.93100 1.000 13.17000 184 ASP A O 1
ATOM 1137 N N . LEU A 1 165 ? 29.07700 13.85400 35.74800 1.000 13.39634 185 LEU A N 1
ATOM 1138 C CA . LEU A 1 165 ? 28.04200 13.83800 34.71800 1.000 13.02788 185 LEU A CA 1
ATOM 1139 C C . LEU A 1 165 ? 28.31800 14.83900 33.59700 1.000 12.80680 185 LEU A C 1
ATOM 1140 O O . LEU A 1 165 ? 27.42000 15.12300 32.78700 1.000 13.02261 185 LEU A O 1
ATOM 1145 N N . GLY A 1 166 ? 29.55500 15.33700 33.50100 1.000 13.58321 186 GLY A N 1
ATOM 1146 C CA . GLY A 1 166 ? 29.87000 16.41100 32.56100 1.000 13.34634 186 GLY A CA 1
ATOM 1147 C C . GLY A 1 166 ? 29.68400 16.05600 31.09400 1.000 12.48044 186 GLY A C 1
ATOM 1148 O O . GLY A 1 166 ? 29.47300 16.96200 30.27200 1.000 14.95179 186 GLY A O 1
ATOM 1149 N N . ALA A 1 167 ? 29.75700 14.76200 30.74100 1.000 11.40663 187 ALA A N 1
ATOM 1150 C CA . ALA A 1 167 ? 29.70100 14.37000 29.33700 1.000 11.21713 187 ALA A CA 1
ATOM 1151 C C . ALA A 1 167 ? 28.27800 14.25600 28.81200 1.000 14.37014 187 ALA A C 1
ATOM 1152 O O . ALA A 1 167 ? 28.09300 14.03900 27.60800 1.000 13.55952 187 ALA A O 1
ATOM 1154 N N . ILE A 1 168 ? 27.27300 14.40600 29.68000 1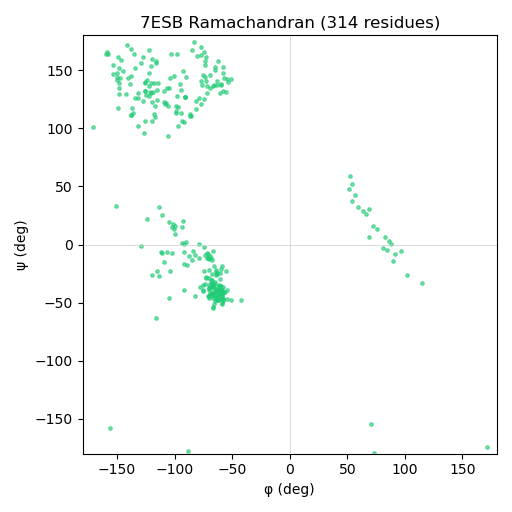.000 13.11473 188 ILE A N 1
ATOM 1155 C CA . ILE A 1 168 ? 25.87700 14.46100 29.25900 1.000 11.50927 188 ILE A CA 1
ATOM 1156 C C . ILE A 1 168 ? 25.14600 15.66100 29.83300 1.000 13.42793 188 ILE A C 1
ATOM 1157 O O . ILE A 1 168 ? 23.96800 15.86200 29.52300 1.000 13.16474 188 ILE A O 1
ATOM 1162 N N . ALA A 1 169 ? 25.81200 16.48700 30.64000 1.000 12.55677 189 ALA A N 1
ATOM 1163 C CA . ALA A 1 169 ? 25.12500 17.59000 31.30800 1.000 11.73562 189 ALA A CA 1
ATOM 1164 C C . ALA A 1 169 ? 24.54500 18.59400 30.31200 1.000 13.85166 189 ALA A C 1
ATOM 1165 O O . ALA A 1 169 ? 23.39100 19.01400 30.44300 1.000 13.67006 189 ALA A O 1
ATOM 1167 N N . LYS A 1 170 ? 25.32800 19.01300 29.32000 1.000 12.81996 190 LYS A N 1
ATOM 1168 C CA . LYS A 1 170 ? 24.83700 20.08400 28.45300 1.000 11.79089 190 LYS A CA 1
ATOM 1169 C C . LYS A 1 170 ? 23.70500 19.58700 27.56800 1.000 12.79364 190 LYS A C 1
ATOM 1170 O O . LYS A 1 170 ? 22.73700 20.31400 27.31700 1.000 15.69399 190 LYS A O 1
ATOM 1176 N N . GLY A 1 171 ? 23.80400 18.34400 27.10100 1.000 12.90155 191 GLY A N 1
ATOM 1177 C CA . GLY A 1 171 ? 22.72600 17.78100 26.30600 1.000 15.05970 191 GLY A CA 1
ATOM 1178 C C . GLY A 1 171 ? 21.43800 17.64800 27.09300 1.000 15.58871 191 GLY A C 1
ATOM 1179 O O . GLY A 1 171 ? 20.36600 18.01100 26.61100 1.000 13.57531 191 GLY A O 1
ATOM 1180 N N . PHE A 1 172 ? 21.52600 17.10700 28.31800 1.000 13.18053 192 PHE A N 1
ATOM 1181 C CA . PHE A 1 172 ? 20.34600 17.02400 29.17400 1.000 11.73825 192 PHE A CA 1
ATOM 1182 C C . PHE A 1 172 ? 19.74000 18.40300 29.41300 1.000 15.39132 192 PHE A C 1
ATOM 1183 O O . PHE A 1 172 ? 18.52200 18.58300 29.31900 1.000 14.32277 192 PHE A O 1
ATOM 1191 N N . ILE A 1 173 ? 20.57600 19.39000 29.74400 1.000 11.15660 193 ILE A N 1
ATOM 1192 C CA . ILE A 1 173 ? 20.05100 20.72000 30.04400 1.000 12.78838 193 ILE A CA 1
ATOM 1193 C C . ILE A 1 173 ? 19.40600 21.33200 28.80800 1.000 13.39371 193 ILE A C 1
ATOM 1194 O O . ILE A 1 173 ? 18.38700 22.03000 28.90300 1.000 15.99665 193 ILE A O 1
ATOM 1199 N N . THR A 1 174 ? 19.99900 21.09700 27.63500 1.000 13.17526 194 THR A N 1
ATOM 1200 C CA . THR A 1 174 ? 19.39100 21.56400 26.38900 1.000 11.48559 194 THR A CA 1
ATOM 1201 C C . THR A 1 174 ? 18.01800 20.94000 26.19300 1.000 14.33330 194 THR A C 1
ATOM 1202 O O . THR A 1 174 ? 17.04800 21.63900 25.87900 1.000 16.32827 194 THR A O 1
ATOM 1206 N N . ASP A 1 175 ? 17.91300 19.61700 26.38200 1.000 13.84903 195 ASP A N 1
ATOM 1207 C CA . ASP A 1 175 ? 16.61600 18.95400 26.25800 1.000 11.82247 195 ASP A CA 1
ATOM 1208 C C . ASP A 1 175 ? 15.60400 19.54000 27.23800 1.000 15.61503 195 ASP A C 1
ATOM 1209 O O . ASP A 1 175 ? 14.42600 19.74100 26.89500 1.000 14.25697 195 ASP A O 1
ATOM 1214 N N . GLU A 1 176 ? 16.04100 19.81400 28.47000 1.000 16.73885 196 GLU A N 1
ATOM 1215 C CA . GLU A 1 176 ? 15.12200 20.33300 29.47600 1.000 14.90179 196 GLU A CA 1
ATOM 1216 C C . GLU A 1 176 ? 14.74800 21.78600 29.20500 1.000 14.66755 196 GLU A C 1
ATOM 1217 O O . GLU A 1 176 ? 13.64800 22.22200 29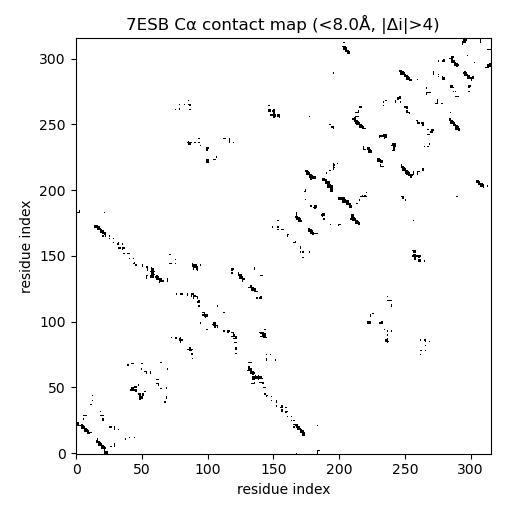.57800 1.000 17.44156 196 GLU A O 1
ATOM 1223 N N . THR A 1 177 ? 15.64300 22.55400 28.57200 1.000 13.17263 197 THR A N 1
ATOM 1224 C CA . THR A 1 177 ? 15.27500 23.90900 28.17200 1.000 12.26989 197 THR A CA 1
ATOM 1225 C C . THR A 1 177 ? 14.21500 23.87300 27.08500 1.000 16.58357 197 THR A C 1
ATOM 1226 O O . THR A 1 177 ? 13.23700 24.62900 27.13300 1.000 16.93361 197 THR A O 1
ATOM 1230 N N . LEU A 1 178 ? 14.37200 22.96700 26.12000 1.000 14.70966 198 LEU A N 1
ATOM 1231 C CA . LEU A 1 178 ? 13.35700 22.81500 25.08100 1.000 18.28903 198 LEU A CA 1
ATOM 1232 C C . LEU A 1 178 ? 12.01600 22.44300 25.68900 1.000 16.11246 198 LEU A C 1
ATOM 1233 O O . LEU A 1 178 ? 10.96700 22.92300 25.24400 1.000 18.40747 198 LEU A O 1
ATOM 1238 N N . LYS A 1 179 ? 12.03200 21.58600 26.71300 1.000 17.04415 199 LYS A N 1
ATOM 1239 C CA . LYS A 1 179 ? 10.79100 21.20500 27.37800 1.000 15.22551 199 LYS A CA 1
ATOM 1240 C C . LYS A 1 179 ? 10.07900 22.42700 27.95600 1.000 19.10492 199 LYS A C 1
ATOM 1241 O O . LYS A 1 179 ? 8.85500 22.56300 27.82500 1.000 19.07597 199 LYS A O 1
ATOM 1247 N N . VAL A 1 180 ? 10.83400 23.33200 28.59000 1.000 16.42565 200 VAL A N 1
ATOM 1248 C CA . VAL A 1 180 ? 10.26400 24.58400 29.09500 1.000 18.26798 200 VAL A CA 1
ATOM 1249 C C . VAL A 1 180 ? 9.68300 25.41200 27.95400 1.000 18.69698 200 VAL A C 1
ATOM 1250 O O . VAL A 1 180 ? 8.58000 25.96700 28.06700 1.000 18.72856 200 VAL A O 1
ATOM 1254 N N . PHE A 1 181 ? 10.41400 25.51900 26.84100 1.000 18.26798 201 PHE A N 1
ATOM 1255 C CA . PHE A 1 181 ? 9.90300 26.27500 25.70000 1.000 19.48918 201 PHE A CA 1
ATOM 1256 C C . PHE A 1 181 ? 8.56700 25.71100 25.23400 1.000 17.64422 201 PHE A C 1
ATOM 1257 O O . PHE A 1 181 ? 7.59500 26.45400 25.05100 1.000 19.57603 201 PHE A O 1
ATOM 1265 N N . LYS A 1 182 ? 8.49200 24.38800 25.05600 1.000 19.37338 202 LYS A N 1
ATOM 1266 C CA . LYS A 1 182 ? 7.26900 23.78800 24.53000 1.000 21.19201 202 LYS A CA 1
ATOM 1267 C C . LYS A 1 182 ? 6.11000 23.91100 25.51500 1.000 21.85262 202 LYS A C 1
ATOM 1268 O O . LYS A 1 182 ? 4.95900 24.09400 25.10300 1.000 25.07406 202 LYS A O 1
ATOM 1274 N N . GLU A 1 183 ? 6.38900 23.80100 26.81700 1.000 21.94210 203 GLU A N 1
ATOM 1275 C CA . GLU A 1 183 ? 5.35500 24.01000 27.82700 1.000 25.52148 203 GLU A CA 1
ATOM 1276 C C . GLU A 1 183 ? 4.77800 25.42100 27.76500 1.000 23.76338 203 GLU A C 1
ATOM 1277 O O . GLU A 1 183 ? 3.63500 25.63500 28.18400 1.000 27.16905 203 GLU A O 1
ATOM 1283 N N . ASN A 1 184 ? 5.53600 26.37800 27.23900 1.000 20.20769 204 ASN A N 1
ATOM 1284 C CA . ASN A 1 184 ? 5.08100 27.75300 27.08100 1.000 24.07131 204 ASN A CA 1
ATOM 1285 C C . ASN A 1 184 ? 4.62600 28.06600 25.65500 1.000 24.00814 204 ASN A C 1
ATOM 1286 O O . ASN A 1 184 ? 4.42500 29.24000 25.31900 1.000 23.85023 204 ASN A O 1
ATOM 1291 N N . LYS A 1 185 ? 4.43900 27.03800 24.82100 1.000 21.66049 205 LYS A N 1
ATOM 1292 C CA . LYS A 1 185 ? 3.92300 27.17500 23.45300 1.000 19.42865 205 LYS A CA 1
ATOM 1293 C C . LYS A 1 185 ? 4.85400 27.99000 22.56600 1.000 23.48439 205 LYS A C 1
ATOM 1294 O O . LYS A 1 185 ? 4.41200 28.64800 21.61800 1.000 24.92404 205 LYS A O 1
ATOM 1300 N N . VAL A 1 186 ? 6.14900 27.95400 22.87100 1.000 18.99701 206 VAL A N 1
ATOM 1301 C CA . VAL A 1 186 ? 7.14900 28.40700 21.91400 1.000 18.87332 206 VAL A CA 1
ATOM 1302 C C . VAL A 1 186 ? 7.24100 27.39300 20.78100 1.000 22.06054 206 VAL A C 1
ATOM 1303 O O . VAL A 1 186 ? 7.22500 26.17500 21.01500 1.000 21.41573 206 VAL A O 1
ATOM 1307 N N . THR A 1 187 ? 7.30600 27.88900 19.54000 1.000 19.58919 207 THR A N 1
ATOM 1308 C CA . THR A 1 187 ? 7.39200 27.04300 18.35200 1.000 18.95754 207 THR A CA 1
ATOM 1309 C C . THR A 1 187 ? 8.71100 27.16200 17.61300 1.000 21.63154 207 THR A C 1
ATOM 1310 O O . THR A 1 187 ? 9.11400 26.21700 16.93300 1.000 20.73406 207 THR A O 1
ATOM 1314 N N . THR A 1 188 ? 9.38500 28.30300 17.72100 1.000 18.76804 208 THR A N 1
ATOM 1315 C CA . THR A 1 188 ? 10.49500 28.63600 16.83200 1.000 15.07286 208 THR A CA 1
ATOM 1316 C C . THR A 1 188 ? 11.59900 29.25600 17.67000 1.000 15.87822 208 THR A C 1
ATOM 1317 O O . THR A 1 188 ? 11.43600 30.36800 18.17800 1.000 19.08913 208 THR A O 1
ATOM 1321 N N . SER A 1 189 ? 12.71900 28.54800 17.81900 1.000 16.18089 209 SER A N 1
ATOM 1322 C CA . SER A 1 189 ? 13.71400 29.00200 18.77500 1.000 15.85980 209 SER A CA 1
ATOM 1323 C C . SER A 1 189 ? 15.06400 28.39700 18.43900 1.000 13.54636 209 SER A C 1
ATOM 1324 O O . SER A 1 189 ? 15.16200 27.43600 17.67300 1.000 16.65463 209 SER A O 1
ATOM 1327 N N . ILE A 1 190 ? 16.10500 28.98000 19.02300 1.000 13.73849 210 ILE A N 1
ATOM 1328 C CA . ILE A 1 190 ? 17.45000 28.42400 18.94600 1.000 16.23616 210 ILE A CA 1
ATOM 1329 C C . ILE A 1 190 ? 18.04400 28.41100 20.34200 1.000 16.70200 210 ILE A C 1
ATOM 1330 O O . ILE A 1 190 ? 18.08700 29.44800 21.01500 1.000 16.81254 210 ILE A O 1
ATOM 1335 N N . ILE A 1 191 ? 18.50200 27.24000 20.77100 1.000 12.82785 211 ILE A N 1
ATOM 1336 C CA . ILE A 1 191 ? 19.16900 27.05800 22.05400 1.000 14.77546 211 ILE A CA 1
ATOM 1337 C C . ILE A 1 191 ? 20.64500 26.81600 21.76100 1.000 20.03661 211 ILE A C 1
ATOM 1338 O O . ILE A 1 191 ? 20.99500 25.87200 21.04200 1.000 15.84137 211 ILE A O 1
ATOM 1343 N N . ASP A 1 192 ? 21.51500 27.67200 22.30100 1.000 15.64398 212 ASP A N 1
ATOM 1344 C CA . ASP A 1 192 ? 22.95100 27.58900 22.03600 1.000 13.79902 212 ASP A CA 1
ATOM 1345 C C . ASP A 1 192 ? 23.69000 27.51300 23.36600 1.000 17.96794 212 ASP A C 1
ATOM 1346 O O . ASP A 1 192 ? 23.81000 28.51900 24.07600 1.000 15.97560 212 ASP A O 1
ATOM 1351 N N . LEU A 1 193 ? 24.19800 26.32400 23.69700 1.000 15.30710 213 LEU A N 1
ATOM 1352 C CA . LEU A 1 193 ? 25.04900 26.13900 24.87300 1.000 16.09930 213 LEU A CA 1
ATOM 1353 C C . LEU A 1 193 ? 26.48300 25.95700 24.38400 1.000 19.10229 213 LEU A C 1
ATOM 1354 O O . LEU A 1 193 ? 26.90500 24.84000 24.07900 1.000 21.11043 213 LEU A O 1
ATOM 1359 N N . GLY A 1 194 ? 27.23000 27.05700 24.31900 1.000 21.18675 214 GLY A N 1
ATOM 1360 C CA . GLY A 1 194 ? 28.64400 26.99200 23.98000 1.000 24.56610 214 GLY A CA 1
ATOM 1361 C C . GLY A 1 194 ? 28.94900 26.38000 22.63200 1.000 26.19525 214 GLY A C 1
ATOM 1362 O O . GLY A 1 194 ? 29.98800 25.72800 22.47400 1.000 26.90586 214 GLY A O 1
ATOM 1363 N N . GLY A 1 195 ? 28.07100 26.56100 21.65100 1.000 18.16534 215 GLY A N 1
ATOM 1364 C CA . GLY A 1 195 ? 28.28600 26.01100 20.33300 1.000 19.63920 215 GLY A CA 1
ATOM 1365 C C . GLY A 1 195 ? 27.59200 24.68900 20.09400 1.000 14.32277 215 GLY A C 1
ATOM 1366 O O . GLY A 1 195 ? 27.63100 24.18500 18.96300 1.000 21.78682 215 GLY A O 1
ATOM 1367 N N . ASN A 1 196 ? 26.97500 24.11700 21.12500 1.000 15.53871 216 ASN A N 1
ATOM 1368 C CA . ASN A 1 196 ? 26.06200 22.99000 20.98600 1.000 16.61252 216 ASN A CA 1
ATOM 1369 C C . ASN A 1 196 ? 24.65100 23.53300 20.80500 1.000 17.58895 216 ASN A C 1
ATOM 1370 O O . ASN A 1 196 ? 24.18600 24.33600 21.62200 1.000 19.69710 216 ASN A O 1
ATOM 1375 N N . ILE A 1 197 ? 23.97100 23.08900 19.74800 1.000 14.08327 217 ILE A N 1
ATOM 1376 C CA . ILE A 1 197 ? 22.80400 23.77700 19.20300 1.000 12.57782 217 ILE A CA 1
ATOM 1377 C C . ILE A 1 197 ? 21.58100 22.87200 19.23300 1.000 14.53069 217 ILE A C 1
ATOM 1378 O O . ILE A 1 197 ? 21.67200 21.68500 18.90800 1.000 14.95969 217 ILE A O 1
ATOM 1383 N N . TYR A 1 198 ? 20.42600 23.43800 19.58900 1.000 15.66767 218 TYR A N 1
ATOM 1384 C CA . TYR A 1 198 ? 19.14100 22.85600 19.20800 1.000 14.82546 218 TYR A CA 1
ATOM 1385 C C . TYR A 1 198 ? 18.35400 23.90100 18.41700 1.000 13.82797 218 TYR A C 1
ATOM 1386 O O . TYR A 1 198 ? 18.21400 25.04700 18.86200 1.000 14.80177 218 TYR A O 1
ATOM 1395 N N . VAL A 1 199 ? 17.87100 23.52300 17.23300 1.000 14.96758 219 VAL A N 1
ATOM 1396 C CA . VAL A 1 199 ? 17.05500 24.41300 16.40800 1.000 15.57029 219 VAL A CA 1
ATOM 1397 C C . VAL A 1 199 ? 15.62300 23.88900 16.43200 1.000 15.81769 219 VAL A C 1
ATOM 1398 O O . VAL A 1 199 ? 15.36600 22.72100 16.10100 1.000 17.12311 219 VAL A O 1
ATOM 1402 N N . GLN A 1 200 ? 14.69300 24.73400 16.86800 1.000 14.25171 220 GLN A N 1
ATOM 1403 C CA . GLN A 1 200 ? 13.28100 24.38100 16.94700 1.000 15.25709 220 GLN A CA 1
ATOM 1404 C C . GLN A 1 200 ? 12.52200 25.06000 15.81300 1.000 16.69937 220 GLN A C 1
ATOM 1405 O O . GLN A 1 200 ? 12.73400 26.24400 15.53800 1.000 16.15720 220 GLN A O 1
ATOM 1411 N N . GLY A 1 201 ? 11.65400 24.30800 15.14900 1.000 18.35220 221 GLY A N 1
ATOM 1412 C CA . GLY A 1 201 ? 10.92600 24.90500 14.04800 1.000 19.02597 221 GLY A CA 1
ATOM 1413 C C . GLY A 1 201 ? 11.83800 25.16200 12.86100 1.000 20.95514 221 GLY A C 1
ATOM 1414 O O . GLY A 1 201 ? 12.86500 24.49900 12.67000 1.000 20.03661 221 GLY A O 1
ATOM 1415 N N . ASN A 1 202 ? 11.45000 26.14600 12.05200 1.000 21.61575 222 ASN A N 1
ATOM 1416 C CA . ASN A 1 202 ? 12.20500 26.59900 10.89300 1.000 19.03649 222 ASN A CA 1
ATOM 1417 C C . ASN A 1 202 ? 12.52400 28.08000 11.03800 1.000 17.85740 222 ASN A C 1
ATOM 1418 O O . ASN A 1 202 ? 11.97800 28.77500 11.90000 1.000 21.19201 222 ASN A O 1
ATOM 1423 N N . ASN A 1 203 ? 13.43000 28.55200 10.18700 1.000 17.18364 223 ASN A N 1
ATOM 1424 C CA . ASN A 1 203 ? 13.64300 29.98400 10.04100 1.000 16.85992 223 ASN A CA 1
ATOM 1425 C C . ASN A 1 203 ? 12.29400 30.66200 9.80400 1.000 21.22097 223 ASN A C 1
ATOM 1426 O O . ASN A 1 203 ? 11.43300 30.09200 9.12300 1.000 23.28437 223 ASN A O 1
ATOM 1431 N N . PRO A 1 204 ? 12.05900 31.85100 10.36100 1.000 21.06568 224 PRO A N 1
ATOM 1432 C CA . PRO A 1 204 ? 10.80300 32.55800 10.04800 1.000 23.05540 224 PRO A CA 1
ATOM 1433 C C . PRO A 1 204 ? 10.57500 32.77600 8.56400 1.000 25.53201 224 PRO A C 1
ATOM 1434 O O . PRO A 1 204 ? 9.42300 32.96600 8.16100 1.000 25.36094 224 PRO A O 1
ATOM 1438 N N . ASN A 1 205 ? 11.62200 32.76700 7.73200 1.000 26.90586 225 ASN A N 1
ATOM 1439 C CA . ASN A 1 205 ? 11.41300 32.94200 6.29800 1.000 27.99283 225 ASN A CA 1
ATOM 1440 C C . ASN A 1 205 ? 10.93700 31.66900 5.60600 1.000 27.04798 225 ASN A C 1
ATOM 1441 O O . ASN A 1 205 ? 10.73700 31.69000 4.38700 1.000 28.27444 225 ASN A O 1
ATOM 1446 N N . GLY A 1 206 ? 10.75100 30.57600 6.34900 1.000 25.74782 226 GLY A N 1
ATOM 1447 C CA . GLY A 1 206 ? 10.23900 29.33300 5.81600 1.000 26.99271 226 GLY A CA 1
ATOM 1448 C C . GLY A 1 206 ? 11.28200 28.26200 5.56400 1.000 24.83982 226 GLY A C 1
ATOM 1449 O O . GLY A 1 206 ? 10.94100 27.07300 5.58200 1.000 27.27432 226 GLY A O 1
ATOM 1450 N N . ASN A 1 207 ? 12.53800 28.64400 5.33100 1.000 26.97429 227 ASN A N 1
ATOM 1451 C CA . ASN A 1 207 ? 13.58700 27.66200 5.08000 1.000 24.20027 227 ASN A CA 1
ATOM 1452 C C . ASN A 1 207 ? 13.99200 26.93600 6.36100 1.000 22.21845 227 ASN A C 1
ATOM 1453 O O . ASN A 1 207 ? 13.86000 27.45900 7.47100 1.000 20.67353 227 ASN A O 1
ATOM 1458 N N . LYS A 1 208 ? 14.50900 25.71800 6.19900 1.000 20.07872 228 LYS A N 1
ATOM 1459 C CA . LYS A 1 208 ? 15.15500 25.05500 7.32300 1.000 22.48954 228 LYS A CA 1
ATOM 1460 C C . LYS A 1 208 ? 16.29200 25.92700 7.84200 1.000 25.16618 228 LYS A C 1
ATOM 1461 O O . LYS A 1 208 ? 16.87900 26.72500 7.10500 1.000 22.36058 228 LYS A O 1
ATOM 1467 N N . TRP A 1 209 ? 16.59800 25.77600 9.12500 1.000 16.66252 229 TRP A N 1
ATOM 1468 C CA . TRP A 1 209 ? 17.74500 26.46900 9.69100 1.000 17.80477 229 TRP A CA 1
ATOM 1469 C C . TRP A 1 209 ? 19.03300 25.95100 9.06600 1.000 18.94701 229 TRP A C 1
ATOM 1470 O O . TRP A 1 209 ? 19.22200 24.74100 8.91600 1.000 23.86865 229 TRP A O 1
ATOM 1481 N N . ASN A 1 210 ? 19.94500 26.86300 8.73600 1.000 20.31823 230 ASN A N 1
ATOM 1482 C CA . ASN A 1 210 ? 21.26200 26.46900 8.24000 1.000 21.05779 230 ASN A CA 1
ATOM 1483 C C . ASN A 1 210 ? 22.21500 26.40300 9.42100 1.000 21.51574 230 ASN A C 1
ATOM 1484 O O . ASN A 1 210 ? 22.62300 27.43500 9.96100 1.000 21.91579 230 ASN A O 1
ATOM 1489 N N . VAL A 1 211 ? 22.56300 25.18800 9.83400 1.000 18.44168 231 VAL A N 1
ATOM 1490 C CA . VAL A 1 211 ? 23.31900 24.97300 11.05700 1.000 17.05994 231 VAL A CA 1
ATOM 1491 C C . VAL A 1 211 ? 24.78300 24.79700 10.69700 1.000 20.36034 231 VAL A C 1
ATOM 1492 O O . VAL A 1 211 ? 25.12900 23.97800 9.83300 1.000 22.54744 231 VAL A O 1
ATOM 1496 N N . GLY A 1 212 ? 25.64200 25.57300 11.34900 1.000 17.87320 232 GLY A N 1
ATOM 1497 C CA . GLY A 1 212 ? 27.06300 25.44500 11.10400 1.000 20.19979 232 GLY A CA 1
ATOM 1498 C C . GLY A 1 212 ? 27.62200 24.16800 11.70800 1.000 21.27624 232 GLY A C 1
ATOM 1499 O O . GLY A 1 212 ? 27.23400 23.74000 12.80000 1.000 21.11569 232 GLY A O 1
ATOM 1500 N N . ILE A 1 213 ? 28.53600 23.54200 10.97700 1.000 15.46764 233 ILE A N 1
ATOM 1501 C CA . ILE A 1 213 ? 29.30000 22.41700 11.50000 1.000 15.22551 233 ILE A CA 1
ATOM 1502 C C . ILE A 1 213 ? 30.63600 22.96300 11.98300 1.000 17.20996 233 ILE A C 1
ATOM 1503 O O . ILE A 1 213 ? 31.42200 23.49200 11.18800 1.000 17.32313 233 ILE A O 1
ATOM 1508 N N . GLN A 1 214 ? 30.88900 22.81400 13.28400 1.000 16.86255 234 GLN A N 1
ATOM 1509 C CA . GLN A 1 214 ? 32.00500 23.47900 13.94800 1.000 14.77282 234 GLN A CA 1
ATOM 1510 C C . GLN A 1 214 ? 33.35700 23.02700 13.40300 1.000 17.87846 234 GLN A C 1
ATOM 1511 O O . GLN A 1 214 ? 33.57800 21.84600 13.11700 1.000 15.33342 234 GLN A O 1
ATOM 1517 N N . ASP A 1 215 ? 34.27300 23.99300 13.27500 1.000 15.77031 235 ASP A N 1
ATOM 1518 C CA . ASP A 1 215 ? 35.65500 23.73600 12.88900 1.000 13.24896 235 ASP A CA 1
ATOM 1519 C C . ASP A 1 215 ? 36.43600 23.38600 14.15800 1.000 16.27564 235 ASP A C 1
ATOM 1520 O O . ASP A 1 215 ? 36.62100 24.26600 15.00400 1.000 14.78072 235 ASP A O 1
ATOM 1525 N N . PRO A 1 216 ? 36.87800 22.14200 14.34700 1.000 12.64625 236 PRO A N 1
ATOM 1526 C CA . PRO A 1 216 ? 37.59500 21.81800 15.59100 1.000 15.35974 236 PRO A CA 1
ATOM 1527 C C . PRO A 1 216 ? 38.96900 22.46400 15.69600 1.000 21.09727 236 PRO A C 1
ATOM 1528 O O . PRO A 1 216 ? 39.56600 22.42400 16.78000 1.000 21.72103 236 PRO A O 1
ATOM 1532 N N . PHE A 1 217 ? 39.48400 23.06800 14.62600 1.000 15.73610 237 PHE A N 1
ATOM 1533 C CA . PHE A 1 217 ? 40.77900 23.73300 14.67300 1.000 18.31272 237 PHE A CA 1
ATOM 1534 C C . PHE A 1 217 ? 40.66700 25.21500 15.01400 1.000 17.81529 237 PHE A C 1
ATOM 1535 O O . PHE A 1 217 ? 41.69600 25.89200 15.11400 1.000 19.77606 237 PHE A O 1
ATOM 1543 N N . SER A 1 218 ? 39.45700 25.72000 15.23300 1.000 15.59924 238 SER A N 1
ATOM 1544 C CA . SER A 1 218 ? 39.20700 27.13100 15.48600 1.000 16.50724 238 SER A CA 1
ATOM 1545 C C . SER A 1 218 ? 38.24100 27.28300 16.64200 1.000 17.62843 238 SER A C 1
ATOM 1546 O O . SER A 1 218 ? 37.56500 26.31600 17.03500 1.000 18.14691 238 SER A O 1
ATOM 1549 N N . PRO A 1 219 ? 38.14400 28.47700 17.23000 1.000 15.83348 239 PRO A N 1
ATOM 1550 C CA . PRO A 1 219 ? 37.26200 28.67600 18.38100 1.000 13.82797 239 PRO A CA 1
ATOM 1551 C C . PRO A 1 219 ? 35.80600 28.43300 18.02700 1.000 17.71528 239 PRO A C 1
ATOM 1552 O O . PRO A 1 219 ? 35.39600 28.51300 16.86500 1.000 17.73107 239 PRO A O 1
ATOM 1556 N N . ARG A 1 220 ? 35.02300 28.13900 19.06300 1.000 16.34933 240 ARG A N 1
ATOM 1557 C CA . ARG A 1 220 ? 33.60500 27.86700 18.87700 1.000 19.34442 240 ARG A CA 1
ATOM 1558 C C . ARG A 1 220 ? 32.94100 29.03800 18.16200 1.000 19.48128 240 ARG A C 1
ATOM 1559 O O . ARG A 1 220 ? 33.13800 30.20500 18.52100 1.000 19.67341 240 ARG A O 1
ATOM 1567 N N . GLY A 1 221 ? 32.16800 28.71600 17.12000 1.000 17.18101 241 GLY A N 1
ATOM 1568 C CA . GLY A 1 221 ? 31.57600 29.69300 16.23800 1.000 17.40998 241 GLY A CA 1
ATOM 1569 C C . GLY A 1 221 ? 32.10900 29.61700 14.82100 1.000 15.93086 241 GLY A C 1
ATOM 1570 O O . GLY A 1 221 ? 31.36700 29.91400 13.87100 1.000 15.02549 241 GLY A O 1
ATOM 1571 N N . SER A 1 222 ? 33.37900 29.25000 14.66000 1.000 14.49384 242 SER A N 1
ATOM 1572 C CA . SER A 1 222 ? 33.94000 29.02900 13.32900 1.000 16.62568 242 SER A CA 1
ATOM 1573 C C . SER A 1 222 ? 33.46600 27.68700 12.79300 1.000 16.04403 242 SER A C 1
ATOM 1574 O O . SER A 1 222 ? 33.38400 26.70500 13.53700 1.000 15.34658 242 SER A O 1
ATOM 1577 N N . VAL A 1 223 ? 33.16200 27.63700 11.49200 1.000 16.60989 243 VAL A N 1
ATOM 1578 C CA . VAL A 1 223 ? 32.56900 26.43600 10.91200 1.000 14.88863 243 VAL A CA 1
ATOM 1579 C C . VAL A 1 223 ? 33.36400 25.98200 9.69300 1.000 17.61001 243 VAL A C 1
ATOM 1580 O O . VAL A 1 223 ? 34.14100 26.74100 9.10700 1.000 17.00993 243 VAL A O 1
ATOM 1584 N N . ILE A 1 224 ? 33.15500 24.71300 9.32100 1.000 15.31236 244 ILE A N 1
ATOM 1585 C CA . ILE A 1 224 ? 33.69600 24.15000 8.08400 1.000 11.93827 244 ILE A CA 1
ATOM 1586 C C . ILE A 1 224 ? 32.63700 23.94700 7.01400 1.000 19.42075 244 ILE A C 1
ATOM 1587 O O . ILE A 1 224 ? 32.98600 23.57700 5.88100 1.000 17.00993 244 ILE A O 1
ATOM 1592 N N . GLY A 1 225 ? 31.36600 24.15900 7.33200 1.000 16.48092 245 GLY A N 1
ATOM 1593 C CA . GLY A 1 225 ? 30.28900 23.89700 6.40400 1.000 18.93911 245 GLY A CA 1
ATOM 1594 C C . GLY A 1 225 ? 28.95900 24.02700 7.11900 1.000 22.58165 245 GLY A C 1
ATOM 1595 O O . GLY A 1 225 ? 28.90300 24.41100 8.28900 1.000 20.49193 245 GLY A O 1
ATOM 1596 N N . LYS A 1 226 ? 27.88900 23.69500 6.39500 1.000 20.89987 246 LYS A N 1
ATOM 1597 C CA . LYS A 1 226 ? 26.52800 23.93000 6.85500 1.000 20.02082 246 LYS A CA 1
ATOM 1598 C C . LYS A 1 226 ? 25.67300 22.69300 6.62400 1.000 18.09164 246 LYS A C 1
ATOM 1599 O O . LYS A 1 226 ? 25.91200 21.91500 5.69600 1.000 22.60797 246 LYS A O 1
ATOM 1605 N N . LEU A 1 227 ? 24.65400 22.53700 7.47600 1.000 18.69435 247 LEU A N 1
ATOM 1606 C CA . LEU A 1 227 ? 23.68300 21.45400 7.39700 1.000 20.50246 247 LEU A CA 1
ATOM 1607 C C . LEU A 1 227 ? 22.27700 21.99800 7.64600 1.000 21.31571 247 LEU A C 1
ATOM 1608 O O . LEU A 1 227 ? 22.01300 22.53200 8.72900 1.000 18.59433 247 LEU A O 1
ATOM 1613 N N . PRO A 1 228 ? 21.35400 21.90800 6.68400 1.000 20.82355 248 PRO A N 1
ATOM 1614 C CA . PRO A 1 228 ? 19.97800 22.36100 6.95300 1.000 17.84161 248 PRO A CA 1
ATOM 1615 C C . PRO A 1 228 ? 19.26400 21.39400 7.88900 1.000 22.87116 248 PRO A C 1
ATOM 1616 O O . PRO A 1 228 ? 19.27300 20.18000 7.66500 1.000 21.31835 248 PRO A O 1
ATOM 1620 N N . GLU A 1 229 ? 18.64400 21.93600 8.94100 1.000 19.06808 249 GLU A N 1
ATOM 1621 C CA . GLU A 1 229 ? 17.93800 21.08900 9.89200 1.000 18.26535 249 GLU A CA 1
ATOM 1622 C C . GLU A 1 229 ? 16.75700 21.83100 10.50400 1.000 20.12610 249 GLU A C 1
ATOM 1623 O O . GLU A 1 229 ? 16.68500 23.06000 10.48700 1.000 19.25757 249 GLU A O 1
ATOM 1629 N N . SER A 1 230 ? 15.84500 21.04700 11.07700 1.000 18.27061 250 SER A N 1
ATOM 1630 C CA . SER A 1 230 ? 14.65100 21.53200 11.75500 1.000 16.80991 250 SER A CA 1
ATOM 1631 C C . SER A 1 230 ? 14.33200 20.55100 12.87700 1.000 18.73909 250 SER A C 1
ATOM 1632 O O . SER A 1 230 ? 14.38500 19.33900 12.65800 1.000 18.34957 250 SER A O 1
ATOM 1635 N N . ASN A 1 231 ? 14.03000 21.06700 14.06900 1.000 15.69136 251 ASN A N 1
ATOM 1636 C CA . ASN A 1 231 ? 13.67800 20.24600 15.23300 1.000 15.20709 251 ASN A CA 1
ATOM 1637 C C . ASN A 1 231 ? 14.73300 19.17000 15.48500 1.000 18.31535 251 ASN A C 1
ATOM 1638 O O . ASN A 1 231 ? 14.46700 17.96300 15.46400 1.000 17.64685 251 ASN A O 1
ATOM 1643 N N . MET A 1 232 ? 15.95900 19.63400 15.70700 1.000 16.30985 252 MET A N 1
ATOM 1644 C CA . MET A 1 232 ? 17.09600 18.73100 15.74900 1.000 15.69136 252 MET A CA 1
ATOM 1645 C C . MET A 1 232 ? 18.19700 19.31200 16.62000 1.000 15.70978 252 MET A C 1
ATOM 1646 O O . MET A 1 232 ? 18.38100 20.53400 16.69800 1.000 14.67544 252 MET A O 1
ATOM 1651 N N . SER A 1 233 ? 18.92100 18.41400 17.28300 1.000 15.18603 253 SER A N 1
ATOM 1652 C CA . SER A 1 233 ? 20.12900 18.76400 18.01600 1.000 12.09619 253 SER A CA 1
ATOM 1653 C C . SER A 1 233 ? 21.35500 18.53500 17.14100 1.000 15.60977 253 SER A C 1
ATOM 1654 O O . SER A 1 233 ? 21.44000 17.53000 16.42300 1.000 14.19644 253 SER A O 1
ATOM 1657 N N . ILE A 1 234 ? 22.30200 19.47400 17.20100 1.000 14.05695 254 ILE A N 1
ATOM 1658 C CA . ILE A 1 234 ? 23.60300 19.33500 16.55900 1.000 11.65666 254 ILE A CA 1
ATOM 1659 C C . ILE A 1 234 ? 24.63600 19.71800 17.60900 1.000 14.97548 254 ILE A C 1
ATOM 1660 O O . ILE A 1 234 ? 24.85300 20.90900 17.85700 1.000 16.56251 254 ILE A O 1
ATOM 1665 N N . VAL A 1 235 ? 25.28700 18.72000 18.20700 1.000 14.57806 255 VAL A N 1
ATOM 1666 C CA . VAL A 1 235 ? 26.31700 18.94300 19.21200 1.000 13.92272 255 VAL A CA 1
ATOM 1667 C C . VAL A 1 235 ? 27.67800 18.86000 18.53800 1.000 13.44898 255 VAL A C 1
ATOM 1668 O O . VAL A 1 235 ? 27.82200 18.35200 17.42300 1.000 17.31523 255 VAL A O 1
ATOM 1672 N N . THR A 1 236 ? 28.69900 19.36600 19.22000 1.000 12.61204 256 THR A N 1
ATOM 1673 C CA . THR A 1 236 ? 30.03800 19.34200 18.66000 1.000 13.46740 256 THR A CA 1
ATOM 1674 C C . THR A 1 236 ? 31.06000 19.12000 19.76200 1.000 12.95155 256 THR A C 1
ATOM 1675 O O . THR A 1 236 ? 30.86900 19.52200 20.91700 1.000 14.66228 256 THR A O 1
ATOM 1679 N N . SER A 1 237 ? 32.15200 18.46100 19.38700 1.000 12.90944 257 SER A N 1
ATOM 1680 C CA . SER A 1 237 ? 33.21200 18.12800 20.32300 1.000 14.04905 257 SER A CA 1
ATOM 1681 C C . SER A 1 237 ? 34.53100 18.14000 19.56700 1.000 16.12299 257 SER A C 1
ATOM 1682 O O . SER A 1 237 ? 34.60200 17.66000 18.43100 1.000 16.32301 257 SER A O 1
ATOM 1685 N N . GLY A 1 238 ? 35.56800 18.68000 20.18900 1.000 16.26248 258 GLY A N 1
ATOM 1686 C CA . GLY A 1 238 ? 36.86000 18.77000 19.52800 1.000 16.83623 258 GLY A CA 1
ATOM 1687 C C . GLY A 1 238 ? 37.98500 18.71400 20.53100 1.000 20.41297 258 GLY A C 1
ATOM 1688 O O . GLY A 1 238 ? 37.85800 19.19700 21.66100 1.000 18.43905 258 GLY A O 1
ATOM 1689 N N . ILE A 1 239 ? 39.10900 18.12500 20.10700 1.000 14.54911 259 ILE A N 1
ATOM 1690 C CA . ILE A 1 239 ? 40.20400 17.89400 21.04800 1.000 15.07286 259 ILE A CA 1
ATOM 1691 C C . ILE A 1 239 ? 41.08400 19.11300 21.26900 1.000 15.87296 259 ILE A C 1
ATOM 1692 O O . ILE A 1 239 ? 41.93300 19.08300 22.16700 1.000 17.33366 259 ILE A O 1
ATOM 1697 N N . TYR A 1 240 ? 40.91500 20.18300 20.49200 1.000 15.51765 260 TYR A N 1
ATOM 1698 C CA . TYR A 1 240 ? 41.77800 21.35000 20.62400 1.000 16.46776 260 TYR A CA 1
ATOM 1699 C C . TYR A 1 240 ? 41.14000 22.47200 21.42800 1.000 18.32062 260 TYR A C 1
ATOM 1700 O O . TYR A 1 240 ? 41.72200 23.55800 21.52200 1.000 25.40041 260 TYR A O 1
ATOM 1709 N N . GLU A 1 241 ? 39.99100 22.22100 22.06300 1.000 16.49935 261 GLU A N 1
ATOM 1710 C CA . GLU A 1 241 ? 39.23400 23.29600 22.69900 1.000 18.53906 261 GLU A CA 1
ATOM 1711 C C . GLU A 1 241 ? 39.81800 23.71700 24.05000 1.000 22.07370 261 GLU A C 1
ATOM 1712 O O . GLU A 1 241 ? 39.80100 24.90400 24.38800 1.000 24.40819 261 GLU A O 1
ATOM 1718 N N . ARG A 1 242 ? 40.34400 22.78300 24.84800 1.000 22.85274 262 ARG A N 1
ATOM 1719 C CA . ARG A 1 242 ? 40.73500 23.16700 26.20400 1.000 25.55043 262 ARG A CA 1
ATOM 1720 C C . ARG A 1 242 ? 41.88400 22.32400 26.74600 1.000 22.45796 262 ARG A C 1
ATOM 1721 O O . ARG A 1 242 ? 41.97100 22.10300 27.95700 1.000 21.98948 262 ARG A O 1
ATOM 1729 N N . TYR A 1 243 ? 42.78800 21.89200 25.88300 1.000 24.78718 263 TYR A N 1
ATOM 1730 C CA . TYR A 1 243 ? 43.79100 20.91500 26.26600 1.000 21.50258 263 TYR A CA 1
ATOM 1731 C C . TYR A 1 243 ? 44.86800 21.51700 27.16500 1.000 16.10456 263 TYR A C 1
ATOM 1732 O O . TYR A 1 243 ? 45.14900 22.72400 27.15400 1.000 20.14715 263 TYR A O 1
ATOM 1741 N N . LEU A 1 244 ? 45.51900 20.63100 27.90700 1.000 16.58357 264 LEU A N 1
ATOM 1742 C CA . LEU A 1 244 ? 46.69500 20.97500 28.68900 1.000 16.51514 264 LEU A CA 1
ATOM 1743 C C . LEU A 1 244 ? 47.93800 20.65700 27.87400 1.000 18.98386 264 LEU A C 1
ATOM 1744 O O . LEU A 1 244 ? 48.04500 19.56700 27.31000 1.000 20.26032 264 LEU A O 1
ATOM 1749 N N . GLU A 1 245 ? 48.87700 21.60200 27.82400 1.000 22.05791 265 GLU A N 1
ATOM 1750 C CA . GLU A 1 245 ? 50.14700 21.40500 27.14200 1.000 20.97883 265 GLU A CA 1
ATOM 1751 C C . GLU A 1 245 ? 51.25700 21.46100 28.17600 1.000 24.69243 265 GLU A C 1
ATOM 1752 O O . GLU A 1 245 ? 51.36100 22.43700 28.92500 1.000 29.17981 265 GLU A O 1
ATOM 1758 N N . VAL A 1 246 ? 52.07200 20.41500 28.23400 1.000 24.49767 266 VAL A N 1
ATOM 1759 C CA . VAL A 1 246 ? 53.19700 20.42100 29.16300 1.000 29.42458 266 VAL A CA 1
ATOM 1760 C C . VAL A 1 246 ? 54.33600 19.61300 28.55200 1.000 32.96711 266 VAL A C 1
ATOM 1761 O O . VAL A 1 246 ? 54.13000 18.49600 28.06400 1.000 30.41680 266 VAL A O 1
ATOM 1765 N N . ASP A 1 247 ? 55.52800 20.21400 28.53800 1.000 37.77295 267 ASP A N 1
ATOM 1766 C CA . ASP A 1 247 ? 56.74800 19.58400 28.02900 1.000 43.91053 267 ASP A CA 1
ATOM 1767 C C . ASP A 1 247 ? 56.54100 19.00600 26.62800 1.000 39.64423 267 ASP A C 1
ATOM 1768 O O . ASP A 1 247 ? 56.90000 17.86400 26.33800 1.000 35.72270 267 ASP A O 1
ATOM 1773 N N . GLY A 1 248 ? 55.94300 19.81200 25.75500 1.000 37.16498 268 GLY A N 1
ATOM 1774 C CA . GLY A 1 248 ? 55.83700 19.47500 24.35200 1.000 37.80980 268 GLY A CA 1
ATOM 1775 C C . GLY A 1 248 ? 54.72200 18.52400 23.97600 1.000 34.33833 268 GLY A C 1
ATOM 1776 O O . GLY A 1 248 ? 54.54800 18.25200 22.78200 1.000 36.83600 268 GLY A O 1
ATOM 1777 N N . LYS A 1 249 ? 53.95600 18.01400 24.93800 1.000 30.32469 269 LYS A N 1
ATOM 1778 C CA . LYS A 1 249 ? 52.83800 17.12500 24.65000 1.000 22.87643 269 LYS A CA 1
ATOM 1779 C C . LYS A 1 249 ? 51.52900 17.77600 25.07900 1.000 23.70284 269 LYS A C 1
ATOM 1780 O O . LYS A 1 249 ? 51.50200 18.66200 25.93600 1.000 27.32433 269 LYS A O 1
ATOM 1786 N N . THR A 1 250 ? 50.43600 17.33400 24.46300 1.000 22.52375 270 THR A N 1
ATOM 1787 C CA . THR A 1 250 ? 49.11400 17.87100 24.75100 1.000 22.52639 270 THR A CA 1
ATOM 1788 C C . THR A 1 250 ? 48.16500 16.76800 25.20500 1.000 21.83156 270 THR A C 1
ATOM 1789 O O . THR A 1 250 ? 48.24800 15.61800 24.75300 1.000 20.34454 270 THR A O 1
ATOM 1793 N N . TYR A 1 251 ? 47.23800 17.14400 26.08700 1.000 15.65188 271 TYR A N 1
ATOM 1794 C CA . TYR A 1 251 ? 46.31200 16.20400 26.71900 1.000 17.54421 271 TYR A CA 1
ATOM 1795 C C . TYR A 1 251 ? 44.92600 16.82800 26.70600 1.000 16.29143 271 TYR A C 1
ATOM 1796 O O . TYR A 1 251 ? 44.69800 17.84200 27.37500 1.000 16.25195 271 TYR A O 1
ATOM 1805 N N . HIS A 1 252 ? 44.00600 16.23200 25.94600 1.000 15.65714 272 HIS A N 1
ATOM 1806 C CA . HIS A 1 252 ? 42.66200 16.76800 25.84400 1.000 15.79663 272 HIS A CA 1
ATOM 1807 C C . HIS A 1 252 ? 41.77200 16.18300 26.94700 1.000 16.90203 272 HIS A C 1
ATOM 1808 O O . HIS A 1 252 ? 42.21400 15.40500 27.79900 1.000 16.30722 272 HIS A O 1
ATOM 1815 N N . HIS A 1 253 ? 40.49900 16.56400 26.93200 1.000 15.42553 273 HIS A N 1
ATOM 1816 C CA . HIS A 1 253 ? 39.61200 16.35000 28.06800 1.000 13.11999 273 HIS A CA 1
ATOM 1817 C C . HIS A 1 253 ? 38.81900 15.04400 28.03000 1.000 13.34634 273 HIS A C 1
ATOM 1818 O O . HIS A 1 253 ? 38.12600 14.75000 29.01100 1.000 15.61240 273 HIS A O 1
ATOM 1825 N N . ILE A 1 254 ? 38.87900 14.26800 26.94700 1.000 13.33055 274 ILE A N 1
ATOM 1826 C CA . ILE A 1 254 ? 38.08600 13.04300 26.82000 1.000 12.35938 274 ILE A CA 1
ATOM 1827 C C . ILE A 1 254 ? 38.99400 11.87600 27.21800 1.000 14.33593 274 ILE A C 1
ATOM 1828 O O . ILE A 1 254 ? 39.83900 11.42600 26.44000 1.000 14.61754 274 ILE A O 1
ATOM 1833 N N . LEU A 1 255 ? 38.81100 11.36600 28.43800 1.000 12.56466 275 LEU A N 1
ATOM 1834 C CA . LEU A 1 255 ? 39.76700 10.45000 29.05700 1.000 12.67520 275 LEU A CA 1
ATOM 1835 C C . LEU A 1 255 ? 39.30700 9.00100 28.95300 1.000 14.89126 275 LEU A C 1
ATOM 1836 O O . LEU A 1 255 ? 38.11200 8.71700 29.02300 1.000 14.77282 275 LEU A O 1
ATOM 1841 N N . ASP A 1 256 ? 40.27000 8.08900 28.79500 1.000 15.17814 276 ASP A N 1
ATOM 1842 C CA . ASP A 1 256 ? 39.99100 6.65800 28.73000 1.000 14.63070 276 ASP A CA 1
ATOM 1843 C C . ASP A 1 256 ? 39.95900 6.09200 30.14300 1.000 18.13639 276 ASP A C 1
ATOM 1844 O O . ASP A 1 256 ? 41.01400 6.02200 30.79200 1.000 20.90777 276 ASP A O 1
ATOM 1849 N N . PRO A 1 257 ? 38.80500 5.64400 30.64900 1.000 19.14440 277 PRO A N 1
ATOM 1850 C CA . PRO A 1 257 ? 38.75900 5.16600 32.03700 1.000 20.63668 277 PRO A CA 1
ATOM 1851 C C . PRO A 1 257 ? 39.54600 3.89400 32.25500 1.000 19.57603 277 PRO A C 1
ATOM 1852 O O . PRO A 1 257 ? 39.80000 3.53400 33.41300 1.000 23.46334 277 PRO A O 1
ATOM 1856 N N . LYS A 1 258 ? 39.95100 3.21300 31.18700 1.000 19.10755 278 LYS A N 1
ATOM 1857 C CA . LYS A 1 258 ? 40.72900 1.99000 31.31000 1.000 24.82403 278 LYS A CA 1
ATOM 1858 C C . LYS A 1 258 ? 42.23500 2.23500 31.34800 1.000 24.85035 278 LYS A C 1
ATOM 1859 O O . LYS A 1 258 ? 42.98000 1.35000 31.78500 1.000 25.03195 278 LYS A O 1
ATOM 1865 N N . THR A 1 259 ? 42.70600 3.41100 30.91900 1.000 22.38689 279 THR A N 1
ATOM 1866 C CA . THR A 1 259 ? 44.13100 3.72700 30.92700 1.000 18.03637 279 THR A CA 1
ATOM 1867 C C . THR A 1 259 ? 44.49300 4.92700 31.78800 1.000 17.13890 279 THR A C 1
ATOM 1868 O O . THR A 1 259 ? 45.63700 5.01400 32.23600 1.000 18.49169 279 THR A O 1
ATOM 1872 N N . GLY A 1 260 ? 43.56800 5.85700 32.00200 1.000 14.51753 280 GLY A N 1
ATOM 1873 C CA . GLY A 1 260 ? 43.88000 7.08000 32.71600 1.000 14.17538 280 GLY A CA 1
ATOM 1874 C C . GLY A 1 260 ? 44.41000 8.22000 31.86900 1.000 19.94450 280 GLY A C 1
ATOM 1875 O O . GLY A 1 260 ? 44.70900 9.29100 32.42400 1.000 14.88863 280 GLY A O 1
ATOM 1876 N N . TYR A 1 261 ? 44.54300 8.03400 30.56200 1.000 15.18340 281 TYR A N 1
ATOM 1877 C CA . TYR A 1 261 ? 45.06000 9.04600 29.65100 1.000 13.28580 281 TYR A CA 1
ATOM 1878 C C . TYR A 1 261 ? 44.00600 9.38700 28.61100 1.000 17.26260 281 TYR A C 1
ATOM 1879 O O . TYR A 1 261 ? 43.06100 8.61900 28.40400 1.000 15.80979 281 TYR A O 1
ATOM 1888 N N . PRO A 1 262 ? 44.11200 10.54800 27.95600 1.000 20.00240 282 PRO A N 1
ATOM 1889 C CA . PRO A 1 262 ? 43.16100 10.86700 26.88400 1.000 15.75715 282 PRO A CA 1
ATOM 1890 C C . PRO A 1 262 ? 43.18900 9.81200 25.78900 1.000 16.07824 282 PRO A C 1
ATOM 1891 O O . PRO A 1 262 ? 44.22200 9.19600 25.51100 1.000 19.29968 282 PRO A O 1
ATOM 1895 N N . PHE A 1 263 ? 42.02800 9.59100 25.17500 1.000 13.98326 283 PHE A N 1
ATOM 1896 C CA . PHE A 1 263 ? 41.97300 8.72400 24.00500 1.000 15.69399 283 PHE A CA 1
ATOM 1897 C C . PHE A 1 263 ? 42.95900 9.21700 22.95200 1.000 20.99462 283 PHE A C 1
ATOM 1898 O O . PHE A 1 263 ? 43.16000 10.42300 22.76900 1.000 20.88145 283 PHE A O 1
ATOM 1906 N N . ASP A 1 264 ? 43.58900 8.27400 22.26900 1.000 16.65989 284 ASP A N 1
ATOM 1907 C CA . ASP A 1 264 ? 44.67900 8.55400 21.33600 1.000 18.24166 284 ASP A CA 1
ATOM 1908 C C . ASP A 1 264 ? 44.31100 7.91400 19.99900 1.000 19.84185 284 ASP A C 1
ATOM 1909 O O . ASP A 1 264 ? 44.53600 6.71500 19.80700 1.000 20.79986 284 ASP A O 1
ATOM 1914 N N . ASN A 1 265 ? 43.73500 8.69000 19.08300 1.000 15.03075 285 ASN A N 1
ATOM 1915 C CA . ASN A 1 265 ? 43.36000 8.13900 17.78000 1.000 15.68872 285 ASN A CA 1
ATOM 1916 C C . ASN A 1 265 ? 43.29900 9.27100 16.75100 1.000 18.85226 285 ASN A C 1
ATOM 1917 O O . ASN A 1 265 ? 43.93900 10.31200 16.92600 1.000 19.43654 285 ASN A O 1
ATOM 1922 N N . ASP A 1 266 ? 42.56200 9.05000 15.65900 1.000 18.31535 286 ASP A N 1
ATOM 1923 C CA . ASP A 1 266 ? 42.59000 9.96400 14.52200 1.000 18.02585 286 ASP A CA 1
ATOM 1924 C C . ASP A 1 266 ? 41.49600 11.02700 14.55800 1.000 19.15756 286 ASP A C 1
ATOM 1925 O O . ASP A 1 266 ? 41.43900 11.85100 13.64300 1.000 21.26571 286 ASP A O 1
ATOM 1930 N N . ILE A 1 267 ? 40.64800 11.06200 15.58600 1.000 15.83085 287 ILE A N 1
ATOM 1931 C CA . ILE A 1 267 ? 39.56100 12.04100 15.62800 1.000 15.24656 287 ILE A CA 1
ATOM 1932 C C . ILE A 1 267 ? 40.08500 13.38700 16.12100 1.000 18.27324 287 ILE A C 1
ATOM 1933 O O . ILE A 1 267 ? 40.62800 13.48000 17.22600 1.000 17.84688 287 ILE A O 1
ATOM 1938 N N . ALA A 1 268 ? 39.89600 14.43900 15.31500 1.000 15.34921 288 ALA A N 1
ATOM 1939 C CA . ALA A 1 268 ? 40.07100 15.80500 15.80800 1.000 16.37565 288 ALA A CA 1
ATOM 1940 C C . ALA A 1 268 ? 38.76200 16.38200 16.33400 1.000 16.33880 288 ALA A C 1
ATOM 1941 O O . ALA A 1 268 ? 38.74600 17.08500 17.35400 1.000 15.65977 288 ALA A O 1
ATOM 1943 N N . GLY A 1 269 ? 37.65500 16.09800 15.65600 1.000 17.34682 289 GLY A N 1
ATOM 1944 C CA . GLY A 1 269 ? 36.37000 16.54700 16.15900 1.000 17.25733 289 GLY A CA 1
ATOM 1945 C C . GLY A 1 269 ? 35.24800 15.72500 15.56800 1.000 17.05468 289 GLY A C 1
ATOM 1946 O O . GLY A 1 269 ? 35.42400 14.99200 14.59400 1.000 15.05444 289 GLY A O 1
ATOM 1947 N N . VAL A 1 270 ? 34.07300 15.85900 16.17400 1.000 15.43869 290 VAL A N 1
ATOM 1948 C CA . VAL A 1 270 ? 32.88800 15.16600 15.67700 1.000 15.93349 290 VAL A CA 1
ATOM 1949 C C . VAL A 1 270 ? 31.66400 16.00000 16.01700 1.000 16.87308 290 VAL A C 1
ATOM 1950 O O . VAL A 1 270 ? 31.59300 16.61400 17.08400 1.000 14.57017 290 VAL A O 1
ATOM 1954 N N . SER A 1 271 ? 30.70500 16.03300 15.09600 1.000 16.25458 291 SER A N 1
ATOM 1955 C CA . SER A 1 271 ? 29.40300 16.64100 15.33100 1.000 15.37553 291 SER A CA 1
ATOM 1956 C C . SER A 1 271 ? 28.35600 15.55900 15.16900 1.000 17.63633 291 SER A C 1
ATOM 1957 O O . SER A 1 271 ? 28.38000 14.82500 14.18000 1.000 16.73095 291 SER A O 1
ATOM 1960 N N . ILE A 1 272 ? 27.44500 15.45100 16.12900 1.000 13.94115 292 ILE A N 1
ATOM 1961 C CA . ILE A 1 272 ? 26.42100 14.41700 16.07000 1.000 13.58321 292 ILE A CA 1
ATOM 1962 C C . ILE A 1 272 ? 25.06600 15.08400 15.93500 1.000 12.95418 292 ILE A C 1
ATOM 1963 O O . ILE A 1 272 ? 24.76100 16.03400 16.66600 1.000 13.78323 292 ILE A O 1
ATOM 1968 N N . VAL A 1 273 ? 24.26800 14.58100 14.99600 1.000 16.25195 293 VAL A N 1
ATOM 1969 C CA . VAL A 1 273 ? 22.93300 15.07200 14.68800 1.000 17.49683 293 VAL A CA 1
ATOM 1970 C C . VAL A 1 273 ? 21.93500 14.04900 15.21400 1.000 16.11246 293 VAL A C 1
ATOM 1971 O O . VAL A 1 273 ? 21.96900 12.87800 14.81100 1.000 16.48092 293 VAL A O 1
ATOM 1975 N N . SER A 1 274 ? 21.04100 14.47800 16.10100 1.000 15.72557 294 SER A N 1
ATOM 1976 C CA . SER A 1 274 ? 20.07700 13.54400 16.67000 1.000 16.86781 294 SER A CA 1
ATOM 1977 C C . SER A 1 274 ? 18.87300 14.32000 17.17800 1.000 15.97297 294 SER A C 1
ATOM 1978 O O . SER A 1 274 ? 18.93400 15.53500 17.35200 1.000 16.05719 294 SER A O 1
ATOM 1981 N N . LYS A 1 275 ? 17.77200 13.60300 17.42600 1.000 15.75715 295 LYS A N 1
ATOM 1982 C CA . LYS A 1 275 ? 16.56100 14.29400 17.87400 1.000 17.16258 295 LYS A CA 1
ATOM 1983 C C . LYS A 1 275 ? 16.71600 14.82600 19.29400 1.000 15.01496 295 LYS A C 1
ATOM 1984 O O . LYS A 1 275 ? 16.17200 15.89000 19.62300 1.000 20.09978 295 LYS A O 1
ATOM 1990 N N . LYS A 1 276 ? 17.43100 14.09600 20.14500 1.000 14.57017 296 LYS A N 1
ATOM 1991 C CA . LYS A 1 276 ? 17.62800 14.44900 21.54800 1.000 14.30435 296 LYS A CA 1
ATOM 1992 C C . LYS A 1 276 ? 19.06700 14.88900 21.77500 1.000 16.44671 296 LYS A C 1
ATOM 1993 O O . LYS A 1 276 ? 20.00800 14.21200 21.34300 1.000 16.23616 296 LYS A O 1
ATOM 1999 N N . SER A 1 277 ? 19.24000 16.01600 22.46800 1.000 14.13064 297 SER A N 1
ATOM 2000 C CA . SER A 1 277 ? 20.58800 16.53200 22.67300 1.000 13.11999 297 SER A CA 1
ATOM 2001 C C . SER A 1 277 ? 21.39500 15.63100 23.59900 1.000 15.80716 297 SER A C 1
ATOM 2002 O O . SER A 1 277 ? 22.61100 15.49500 23.42200 1.000 15.53607 297 SER A O 1
ATOM 2005 N N . ILE A 1 278 ? 20.74300 14.99700 24.57400 1.000 13.16474 298 ILE A N 1
ATOM 2006 C CA . ILE A 1 278 ? 21.48300 14.12500 25.48300 1.000 14.86757 298 ILE A CA 1
ATOM 2007 C C . ILE A 1 278 ? 22.06800 12.93100 24.73800 1.000 12.61204 298 ILE A C 1
ATOM 2008 O O . ILE A 1 278 ? 23.15700 12.46100 25.08300 1.000 14.30698 298 ILE A O 1
ATOM 2013 N N . ASP A 1 279 ? 21.37200 12.42100 23.71300 1.000 15.84664 299 ASP A N 1
ATOM 2014 C CA . ASP A 1 279 ? 21.92500 11.30900 22.93700 1.000 12.79627 299 ASP A CA 1
ATOM 2015 C C . ASP A 1 279 ? 23.15600 11.75700 22.16400 1.000 14.39120 299 ASP A C 1
ATOM 2016 O O . ASP A 1 279 ? 24.16500 11.04400 22.12600 1.000 17.30997 299 ASP A O 1
ATOM 2021 N N . GLY A 1 280 ? 23.08700 12.93300 21.53000 1.000 12.54624 300 GLY A N 1
ATOM 2022 C CA . GLY A 1 280 ? 24.25600 13.43900 20.83100 1.000 14.64123 300 GLY A CA 1
ATOM 2023 C C . GLY A 1 280 ? 25.43400 13.62400 21.76400 1.000 13.66480 300 GLY A C 1
ATOM 2024 O O . GLY A 1 280 ? 26.56800 13.25700 21.43600 1.000 16.10193 300 GLY A O 1
ATOM 2025 N N . ASP A 1 281 ? 25.17700 14.18900 22.94500 1.000 12.06987 301 ASP A N 1
ATOM 2026 C CA . ASP A 1 281 ? 26.23300 14.47100 23.91000 1.000 11.93827 301 ASP A CA 1
ATOM 2027 C C . ASP A 1 281 ? 26.87500 13.17600 24.40400 1.000 14.96232 301 ASP A C 1
ATOM 2028 O O . ASP A 1 281 ? 28.10200 13.03300 24.39400 1.000 14.40699 301 ASP A O 1
ATOM 2033 N N . GLY A 1 282 ? 26.05100 12.20100 24.80300 1.000 14.28329 302 GLY A N 1
ATOM 2034 C CA . GLY A 1 282 ? 26.60100 10.96600 25.34300 1.000 12.83049 302 GLY A CA 1
ATOM 2035 C C . GLY A 1 282 ? 27.29100 10.13500 24.28200 1.000 15.48080 302 GLY A C 1
ATOM 2036 O O . GLY A 1 282 ? 28.38000 9.59800 24.51400 1.000 17.41788 302 GLY A O 1
ATOM 2037 N N . LEU A 1 283 ? 26.66200 10.00700 23.11000 1.000 13.51478 303 LEU A N 1
ATOM 2038 C CA . LEU A 1 283 ? 27.24600 9.19300 22.04900 1.000 12.83838 303 LEU A CA 1
ATOM 2039 C C . LEU A 1 283 ? 28.53600 9.80200 21.51800 1.000 13.88851 303 LEU A C 1
ATOM 2040 O O . LEU A 1 283 ? 29.44700 9.06400 21.14200 1.000 14.84125 303 LEU A O 1
ATOM 2045 N N . SER A 1 284 ? 28.63800 11.13200 21.47800 1.000 14.47279 304 SER A N 1
ATOM 2046 C CA . SER A 1 284 ? 29.88800 11.75900 21.04700 1.000 12.41728 304 SER A CA 1
ATOM 2047 C C . SER A 1 284 ? 31.04700 11.33100 21.93400 1.000 16.35196 304 SER A C 1
ATOM 2048 O O . SER A 1 284 ? 32.09100 10.87600 21.44800 1.000 17.23101 304 SER A O 1
ATOM 2051 N N . THR A 1 285 ? 30.87400 11.46500 23.24800 1.000 13.36213 305 THR A N 1
ATOM 2052 C CA . THR A 1 285 ? 31.92100 11.04300 24.17400 1.000 14.10695 305 THR A CA 1
ATOM 2053 C C . THR A 1 285 ? 32.24900 9.56800 23.98900 1.000 14.47542 305 THR A C 1
ATOM 2054 O O . THR A 1 285 ? 33.42600 9.18000 23.97900 1.000 14.81230 305 THR A O 1
ATOM 2058 N N . ALA A 1 286 ? 31.22200 8.73800 23.79400 1.000 15.10181 306 ALA A N 1
ATOM 2059 C CA . ALA A 1 286 ? 31.44400 7.30300 23.63200 1.000 18.02321 306 ALA A CA 1
ATOM 2060 C C . ALA A 1 286 ? 32.20600 6.98300 22.34600 1.000 16.58620 306 ALA A C 1
ATOM 2061 O O . ALA A 1 286 ? 33.08200 6.10600 22.35100 1.000 20.42350 306 ALA A O 1
ATOM 2063 N N . THR A 1 287 ? 31.90000 7.67600 21.23700 1.000 19.37601 307 THR A N 1
ATOM 2064 C CA . THR A 1 287 ? 32.56600 7.35400 19.97100 1.000 23.89760 307 THR A CA 1
ATOM 2065 C C . THR A 1 287 ? 34.04600 7.67900 19.97600 1.000 20.90514 307 THR A C 1
ATOM 2066 O O . THR A 1 287 ? 34.79500 7.06200 19.20400 1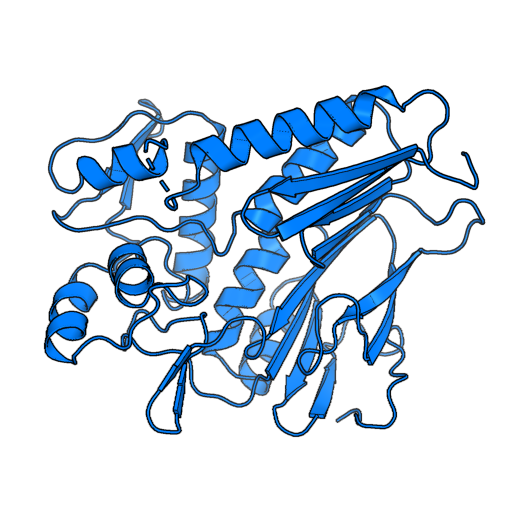.000 20.24453 307 THR A O 1
ATOM 2070 N N . PHE A 1 288 ? 34.48300 8.63400 20.80600 1.000 20.03398 308 PHE A N 1
ATOM 2071 C CA . PHE A 1 288 ? 35.89800 8.98800 20.86300 1.000 20.37876 308 PHE A CA 1
ATOM 2072 C C . PHE A 1 288 ? 36.79100 7.80500 21.22700 1.000 23.33438 308 PHE A C 1
ATOM 2073 O O . PHE A 1 288 ? 38.00100 7.85600 20.98000 1.000 28.01915 308 PHE A O 1
ATOM 2081 N N . SER A 1 289 ? 36.22900 6.73800 21.79600 1.000 14.70176 309 SER A N 1
ATOM 2082 C CA . SER A 1 289 ? 37.00500 5.54800 22.10400 1.000 15.15445 309 SER A CA 1
ATOM 2083 C C . SER A 1 289 ? 37.26600 4.67300 20.88800 1.000 16.85465 309 SER A C 1
ATOM 2084 O O . SER A 1 289 ? 38.09000 3.75800 20.97500 1.000 20.91567 309 SER A O 1
ATOM 2087 N N . LYS A 1 290 ? 36.58900 4.92400 19.76500 1.000 15.81242 310 LYS A N 1
ATOM 2088 C CA . LYS A 1 290 ? 36.58500 3.98800 18.64500 1.000 19.05492 310 LYS A CA 1
ATOM 2089 C C . LYS A 1 290 ? 37.34200 4.49100 17.42200 1.000 16.76517 310 LYS A C 1
ATOM 2090 O O . LYS A 1 290 ? 37.52900 3.71800 16.47400 1.000 18.26535 310 LYS A O 1
ATOM 2096 N N . GLY A 1 291 ? 37.79300 5.74500 17.42100 1.000 19.04965 311 GLY A N 1
ATOM 2097 C CA . GLY A 1 291 ? 38.40900 6.32700 16.23900 1.000 19.59709 311 GLY A CA 1
ATOM 2098 C C . GLY A 1 291 ? 37.36000 6.62800 15.18200 1.000 16.89413 311 GLY A C 1
ATOM 2099 O O . GLY A 1 291 ? 36.17200 6.38800 15.35900 1.000 15.23604 311 GLY A O 1
ATOM 2100 N N . ILE A 1 292 ? 37.82300 7.15300 14.04500 1.000 15.18603 312 ILE A N 1
ATOM 2101 C CA . ILE A 1 292 ? 36.88100 7.59700 13.02000 1.000 15.97560 312 ILE A CA 1
ATOM 2102 C C . ILE A 1 292 ? 36.12500 6.41500 12.42500 1.000 16.67042 312 ILE A C 1
ATOM 2103 O O . ILE A 1 292 ? 34.89200 6.40300 12.40400 1.000 17.73634 312 ILE A O 1
ATOM 2108 N N . LYS A 1 293 ? 36.84300 5.40400 11.94200 1.000 18.77330 313 LYS A N 1
ATOM 2109 C CA . LYS A 1 293 ? 36.17000 4.31500 11.23600 1.000 18.11007 313 LYS A CA 1
ATOM 2110 C C . LYS A 1 293 ? 35.29400 3.49400 12.17500 1.000 22.84221 313 LYS A C 1
ATOM 2111 O O . LYS A 1 293 ? 34.16200 3.14000 11.82500 1.000 21.68681 313 LYS A O 1
ATOM 2117 N N . GLY A 1 294 ? 35.79800 3.18700 13.37200 1.000 19.39443 314 GLY A N 1
ATOM 2118 C CA . GLY A 1 294 ? 34.98300 2.48200 14.34800 1.000 18.41800 314 GLY A CA 1
ATOM 2119 C C . GLY A 1 294 ? 33.82400 3.31600 14.86800 1.000 16.24142 314 GLY A C 1
ATOM 2120 O O . GLY A 1 294 ? 32.74200 2.78400 15.14300 1.000 19.97345 314 GLY A O 1
ATOM 2121 N N . GLY A 1 295 ? 34.03300 4.62700 15.02400 1.000 16.33091 315 GLY A N 1
ATOM 2122 C CA . GLY A 1 295 ? 32.96100 5.48400 15.51100 1.000 17.19943 315 GLY A CA 1
ATOM 2123 C C . GLY A 1 295 ? 31.83800 5.63100 14.50000 1.000 20.01293 315 GLY A C 1
ATOM 2124 O O . GLY A 1 295 ? 30.66000 5.66500 14.86500 1.000 19.13387 315 GLY A O 1
ATOM 2125 N N . MET A 1 296 ? 32.18300 5.70500 13.21600 1.000 18.72067 316 MET A N 1
ATOM 2126 C CA . MET A 1 296 ? 31.15100 5.72100 12.18600 1.000 20.76828 316 MET A CA 1
ATOM 2127 C C . MET A 1 296 ? 30.34500 4.42900 12.18200 1.000 23.14751 316 MET A C 1
ATOM 2128 O O . MET A 1 296 ? 29.11600 4.46000 12.06100 1.000 28.27444 316 MET A O 1
ATOM 2133 N N . ASP A 1 297 ? 31.01300 3.27900 12.31700 1.000 21.27887 317 ASP A N 1
ATOM 2134 C CA . ASP A 1 297 ? 30.27700 2.01800 12.38100 1.000 22.92380 317 ASP A CA 1
ATOM 2135 C C . ASP A 1 297 ? 29.32800 1.99800 13.57400 1.000 23.90287 317 ASP A C 1
ATOM 2136 O O . ASP A 1 297 ? 28.21100 1.47800 13.48000 1.000 33.45401 317 ASP A O 1
ATOM 2141 N N . TYR A 1 298 ? 29.76500 2.54800 14.70600 1.000 21.96316 318 TYR A N 1
ATOM 2142 C CA . TYR A 1 298 ? 28.91900 2.62300 15.89700 1.000 24.05552 318 TYR A CA 1
ATOM 2143 C C . TYR A 1 298 ? 27.69900 3.50200 15.65400 1.000 26.75058 318 TYR A C 1
ATOM 2144 O O . TYR A 1 298 ? 26.57300 3.12900 16.00400 1.000 28.04547 318 TYR A O 1
ATOM 2153 N N . ILE A 1 299 ? 27.89800 4.66800 15.03600 1.000 19.62077 319 ILE A N 1
ATOM 2154 C CA . ILE A 1 299 ? 26.76800 5.56600 14.79300 1.000 22.11581 319 ILE A CA 1
ATOM 2155 C C . ILE A 1 299 ? 25.81400 4.97800 13.75700 1.000 27.12694 319 ILE A C 1
ATOM 2156 O O . ILE A 1 299 ? 24.59800 5.20800 13.82100 1.000 28.08758 319 ILE A O 1
ATOM 2161 N N . GLU A 1 300 ? 26.31800 4.18500 12.80900 1.000 25.93732 320 GLU A N 1
ATOM 2162 C CA . GLU A 1 300 ? 25.41200 3.54100 11.86200 1.000 29.65092 320 GLU A CA 1
ATOM 2163 C C . GLU A 1 300 ? 24.50500 2.50200 12.51900 1.000 31.30375 320 GLU A C 1
ATOM 2164 O O . GLU A 1 300 ? 23.61200 1.97400 11.85000 1.000 28.17706 320 GLU A O 1
ATOM 2170 N N . GLN A 1 301 ? 24.69400 2.20700 13.80400 1.000 35.30950 321 GLN A N 1
ATOM 2171 C CA . GLN A 1 301 ? 23.82900 1.26800 14.50700 1.000 36.55175 321 GLN A CA 1
ATOM 2172 C C . GLN A 1 301 ? 22.65300 1.94300 15.20000 1.000 41.32864 321 GLN A C 1
ATOM 2173 O O . GLN A 1 301 ? 21.69600 1.25500 15.57400 1.000 38.82834 321 GLN A O 1
ATOM 2179 N N . PHE A 1 302 ? 22.70100 3.26000 15.39100 1.000 37.66241 322 PHE A N 1
ATOM 2180 C CA . PHE A 1 302 ? 21.63200 4.00100 16.05200 1.000 30.64578 322 PHE A CA 1
ATOM 2181 C C . PHE A 1 302 ? 20.75400 4.64300 14.98000 1.000 33.92512 322 PHE A C 1
ATOM 2182 O O . PHE A 1 302 ? 21.20500 5.53000 14.24200 1.000 31.90383 322 PHE A O 1
ATOM 2190 N N . GLU A 1 303 ? 19.50900 4.18200 14.88500 1.000 31.25638 323 GLU A N 1
ATOM 2191 C CA . GLU A 1 303 ? 18.56300 4.78300 13.95600 1.000 30.71158 323 GLU A CA 1
ATOM 2192 C C . GLU A 1 303 ? 18.30000 6.23400 14.33900 1.000 27.25853 323 GLU A C 1
ATOM 2193 O O . GLU A 1 303 ? 18.13400 6.56200 15.51700 1.000 31.61695 323 GLU A O 1
ATOM 2199 N N . GLY A 1 304 ? 18.26800 7.10700 13.33400 1.000 28.95874 324 GLY A N 1
ATOM 2200 C CA . GLY A 1 304 ? 17.99800 8.51300 13.57600 1.000 28.60869 324 GLY A CA 1
ATOM 2201 C C . GLY A 1 304 ? 19.14300 9.30400 14.17100 1.000 24.92141 324 GLY A C 1
ATOM 2202 O O . GLY A 1 304 ? 18.92300 10.42600 14.64100 1.000 25.43463 324 GLY A O 1
ATOM 2203 N N . VAL A 1 305 ? 20.35900 8.75800 14.16900 1.000 22.72904 325 VAL A N 1
ATOM 2204 C CA . VAL A 1 305 ? 21.55100 9.44600 14.65300 1.000 18.92595 325 VAL A CA 1
ATOM 2205 C C . VAL A 1 305 ? 22.59800 9.41900 13.55000 1.000 20.03924 325 VAL A C 1
ATOM 2206 O O . VAL A 1 305 ? 22.85200 8.36400 12.95800 1.000 18.00479 325 VAL A O 1
ATOM 2210 N N . ASP A 1 306 ? 23.19700 10.57200 13.26300 1.000 18.08112 326 ASP A N 1
ATOM 2211 C CA . ASP A 1 306 ? 24.23000 10.65400 12.23700 1.000 18.72593 326 ASP A CA 1
ATOM 2212 C C . ASP A 1 306 ? 25.36700 11.54500 12.71300 1.000 16.95730 326 ASP A C 1
ATOM 2213 O O . ASP A 1 306 ? 25.26200 12.23900 13.72700 1.000 17.41788 326 ASP A O 1
ATOM 2218 N N . ALA A 1 307 ? 26.48200 11.50800 11.98300 1.000 16.69147 327 ALA A N 1
ATOM 2219 C CA . ALA A 1 307 ? 27.67500 12.18800 12.46200 1.000 16.17562 327 ALA A CA 1
ATOM 2220 C C . ALA A 1 307 ? 28.52100 12.70800 11.31000 1.000 21.38414 327 ALA A C 1
ATOM 2221 O O . ALA A 1 307 ? 28.52600 12.14900 10.20900 1.000 21.04200 327 ALA A O 1
ATOM 2223 N N . ILE A 1 308 ? 29.24700 13.78500 11.59500 1.000 18.79962 328 ILE A N 1
ATOM 2224 C CA . ILE A 1 308 ? 30.33100 14.27400 10.75500 1.000 17.19680 328 ILE A CA 1
ATOM 2225 C C . ILE A 1 308 ? 31.60800 14.17400 11.57600 1.000 16.58883 328 ILE A C 1
ATOM 2226 O O . ILE A 1 308 ? 31.70500 14.78400 12.64600 1.000 17.55474 328 ILE A O 1
ATOM 2231 N N . PHE A 1 309 ? 32.56900 13.38300 11.09800 1.000 14.10959 329 PHE A N 1
ATOM 2232 C CA . PHE A 1 309 ? 33.85200 13.21400 11.76800 1.000 15.81769 329 PHE A CA 1
ATOM 2233 C C . PHE A 1 309 ? 34.92100 13.99700 11.02200 1.000 19.62341 329 PHE A C 1
ATOM 2234 O O . PHE A 1 309 ? 34.92400 14.03800 9.78700 1.000 19.81817 329 PHE A O 1
ATOM 2242 N N . ILE A 1 310 ? 35.85100 14.58000 11.77300 1.000 16.36775 330 ILE A N 1
ATOM 2243 C CA . ILE A 1 310 ? 36.93500 15.37700 11.20700 1.000 18.08901 330 ILE A CA 1
ATOM 2244 C C . ILE A 1 310 ? 38.24800 14.84000 11.75700 1.000 18.36536 330 ILE A C 1
ATOM 2245 O O . ILE A 1 310 ? 38.42900 14.78100 12.97700 1.000 17.11784 330 ILE A O 1
ATOM 2250 N N . SER A 1 311 ? 39.16200 14.45000 10.86500 1.000 17.36524 331 SER A N 1
ATOM 2251 C CA . SER A 1 311 ? 40.43200 13.86900 11.27500 1.000 18.33641 331 SER A CA 1
ATOM 2252 C C . SER A 1 311 ? 41.46900 14.95000 11.57500 1.000 17.83109 331 SER A C 1
ATOM 2253 O O . SER A 1 311 ? 41.31000 16.12800 11.23700 1.000 18.62065 331 SER A O 1
ATOM 2256 N N . LYS A 1 312 ? 42.56500 14.52000 12.20600 1.000 20.12347 332 LYS A N 1
ATOM 2257 C CA . LYS A 1 312 ? 43.65500 15.43000 12.53800 1.000 20.12873 332 LYS A CA 1
ATOM 2258 C C . LYS A 1 312 ? 44.34800 15.98700 11.30100 1.000 23.55019 332 LYS A C 1
ATOM 2259 O O . LYS A 1 312 ? 45.04400 17.00200 11.40200 1.000 24.96352 332 LYS A O 1
ATOM 2265 N N . GLU A 1 313 ? 44.17600 15.34500 10.14500 1.000 22.11318 333 GLU A N 1
ATOM 2266 C CA . GLU A 1 313 ? 44.69800 15.83800 8.87700 1.000 25.28724 333 GLU A CA 1
ATOM 2267 C C . GLU A 1 313 ? 43.62500 16.51900 8.03100 1.000 24.00814 333 GLU A C 1
ATOM 2268 O O . GLU A 1 313 ? 43.80600 16.67000 6.81900 1.000 25.00826 333 GLU A O 1
ATOM 2274 N N . LYS A 1 314 ? 42.50700 16.90700 8.64800 1.000 21.47626 334 LYS A N 1
ATOM 2275 C CA . LYS A 1 314 ? 41.46800 17.73500 8.03200 1.000 21.30255 334 LYS A CA 1
ATOM 2276 C C . LYS A 1 314 ? 40.71200 17.00700 6.91700 1.000 24.01604 334 LYS A C 1
ATOM 2277 O O . LYS A 1 314 ? 40.22400 17.63700 5.97800 1.000 24.07657 334 LYS A O 1
ATOM 2283 N N . LYS A 1 315 ? 40.58100 15.67900 7.02500 1.000 19.77869 335 LYS A N 1
ATOM 2284 C CA . LYS A 1 315 ? 39.64900 14.91400 6.20200 1.000 19.37864 335 LYS A CA 1
ATOM 2285 C C . LYS A 1 315 ? 38.30000 14.83800 6.91000 1.000 21.16043 335 LYS A C 1
ATOM 2286 O O . LYS A 1 315 ? 38.23800 14.73400 8.13800 1.000 21.49995 335 LYS A O 1
ATOM 2292 N N . VAL A 1 316 ? 37.21600 14.88100 6.13700 1.000 19.36811 336 VAL A N 1
ATOM 2293 C CA . VAL A 1 316 ? 35.86400 14.96500 6.68200 1.000 18.30746 336 VAL A CA 1
ATOM 2294 C C . VAL A 1 316 ? 35.05900 13.76500 6.19800 1.000 22.70535 336 VAL A C 1
ATOM 2295 O O . VAL A 1 316 ? 35.04900 13.46600 4.99900 1.000 21.03673 336 VAL A O 1
ATOM 2299 N N . TYR A 1 317 ? 34.37500 13.09100 7.13100 1.000 18.05480 337 TYR A N 1
ATOM 2300 C CA . TYR A 1 317 ? 33.59100 11.89100 6.85700 1.000 20.22085 337 TYR A CA 1
ATOM 2301 C C . TYR A 1 317 ? 32.15200 12.08100 7.32500 1.000 18.82331 337 TYR A C 1
ATOM 2302 O O . TYR A 1 317 ? 31.90900 12.67500 8.37500 1.000 22.50007 337 TYR A O 1
ATOM 2311 N N . GLU A 1 318 ? 31.19300 11.56500 6.55800 1.000 20.43666 338 GLU A N 1
ATOM 2312 C CA . GLU A 1 318 ? 29.78000 11.68100 6.90500 1.000 22.55007 338 GLU A CA 1
ATOM 2313 C C . GLU A 1 318 ? 29.12600 10.30600 6.93200 1.000 20.15768 338 GLU A C 1
ATOM 2314 O O . GLU A 1 318 ? 29.39400 9.46700 6.06600 1.000 25.45042 338 GLU A O 1
ATOM 2320 N N . THR A 1 319 ? 28.26500 10.07800 7.92400 1.000 19.73921 339 THR A N 1
ATOM 2321 C CA . THR A 1 319 ? 27.51900 8.83100 7.98900 1.000 20.95251 339 THR A CA 1
ATOM 2322 C C . THR A 1 319 ? 26.37100 8.85700 6.97700 1.000 24.46346 339 THR A C 1
ATOM 2323 O O . THR A 1 319 ? 26.05800 9.88900 6.38100 1.000 24.31344 339 THR A O 1
ATOM 2327 N N . SER A 1 320 ? 25.74200 7.69400 6.78500 1.000 28.50868 340 SER A N 1
ATOM 2328 C CA . SER A 1 320 ? 24.85700 7.49800 5.63600 1.000 33.67509 340 SER A CA 1
ATOM 2329 C C . SER A 1 320 ? 23.69800 8.49100 5.62500 1.000 33.49612 340 SER A C 1
ATOM 2330 O O . SER A 1 320 ? 23.27400 8.94500 4.55400 1.000 35.13316 340 SER A O 1
ATOM 2333 N N . GLY A 1 321 ? 23.17800 8.85200 6.79800 1.000 28.17180 341 GLY A N 1
ATOM 2334 C CA . GLY A 1 321 ? 22.00600 9.71500 6.83800 1.000 26.83480 341 GLY A CA 1
ATOM 2335 C C . GLY A 1 321 ? 22.25800 11.16000 6.45700 1.000 33.79616 341 GLY A C 1
ATOM 2336 O O . GLY A 1 321 ? 21.29400 11.92400 6.34200 1.000 37.92297 341 GLY A O 1
ATOM 2337 N N . LEU A 1 322 ? 23.51500 11.55500 6.26000 1.000 29.44827 342 LEU A N 1
ATOM 2338 C CA . LEU A 1 322 ? 23.84700 12.93700 5.95400 1.000 26.55582 342 LEU A CA 1
ATOM 2339 C C . LEU A 1 322 ? 24.37600 13.14700 4.54200 1.000 29.18245 342 LEU A C 1
ATOM 2340 O O . LEU A 1 322 ? 24.57100 14.30200 4.14100 1.000 29.52459 342 LEU A O 1
ATOM 2345 N N . LYS A 1 323 ? 24.61100 12.07800 3.77900 1.000 34.33306 343 LYS A N 1
ATOM 2346 C CA . LYS A 1 323 ? 25.12700 12.23600 2.42400 1.000 36.89390 343 LYS A CA 1
ATOM 2347 C C . LYS A 1 323 ? 24.15000 13.04000 1.57700 1.000 36.19381 343 LYS A C 1
ATOM 2348 O O . LYS A 1 323 ? 22.95000 12.75900 1.55900 1.000 33.48559 343 LYS A O 1
ATOM 2354 N N . GLY A 1 324 ? 24.66900 14.05900 0.89300 1.000 30.79580 344 GLY A N 1
ATOM 2355 C CA . GLY A 1 324 ? 23.86000 14.94400 0.08700 1.000 35.10947 344 GLY A CA 1
ATOM 2356 C C . GLY A 1 324 ? 23.20500 16.07900 0.84000 1.000 35.51215 344 GLY A C 1
ATOM 2357 O O . GLY A 1 324 ? 22.54600 16.91800 0.21100 1.000 37.49923 344 GLY A O 1
ATOM 2358 N N . GLN A 1 325 ? 23.34800 16.12200 2.16400 1.000 33.56718 345 GLN A N 1
ATOM 2359 C CA . GLN A 1 325 ? 22.79100 17.17600 3.00300 1.000 31.93014 345 GLN A CA 1
ATOM 2360 C C . GLN A 1 325 ? 23.85600 18.15300 3.47800 1.000 24.96615 345 GLN A C 1
ATOM 2361 O O . GLN A 1 325 ? 23.65700 19.36900 3.42600 1.000 26.39001 345 GLN A O 1
ATOM 2367 N N . PHE A 1 326 ? 24.98200 17.63600 3.94700 1.000 21.52363 346 PHE A N 1
ATOM 2368 C CA . PHE A 1 326 ? 26.05300 18.47700 4.46100 1.000 20.08136 346 PHE A CA 1
ATOM 2369 C C . PHE A 1 326 ? 26.80300 19.11100 3.30200 1.000 21.62101 346 PHE A C 1
ATOM 2370 O O . PHE A 1 326 ? 27.08000 18.45400 2.29500 1.000 23.96077 346 PHE A O 1
ATOM 2378 N N . GLU A 1 327 ? 27.11200 20.40200 3.43500 1.000 22.89222 347 GLU A N 1
ATOM 2379 C CA . GLU A 1 327 ? 27.87000 21.13300 2.42500 1.000 25.34514 347 GLU A CA 1
ATOM 2380 C C . GLU A 1 327 ? 29.17500 21.60500 3.04800 1.000 27.12957 347 GLU A C 1
ATOM 2381 O O . GLU A 1 327 ? 29.16800 22.45300 3.94500 1.000 24.35555 347 GLU A O 1
ATOM 2387 N N . LEU A 1 328 ? 30.28800 21.04600 2.58600 1.000 23.78443 348 LEU A N 1
ATOM 2388 C CA . LEU A 1 328 ? 31.59800 21.48500 3.04500 1.000 23.34754 348 LEU A CA 1
ATOM 2389 C C . LEU A 1 328 ? 31.97400 22.77800 2.33000 1.000 20.44192 348 LEU A C 1
ATOM 2390 O O . LEU A 1 328 ? 31.94100 22.84600 1.09500 1.000 25.77677 348 LEU A O 1
ATOM 2395 N N . THR A 1 329 ? 32.31800 23.81600 3.10700 1.000 17.90478 349 THR A N 1
ATOM 2396 C CA . THR A 1 329 ? 32.69000 25.09800 2.52300 1.000 23.80812 349 THR A CA 1
ATOM 2397 C C . THR A 1 329 ? 34.13100 25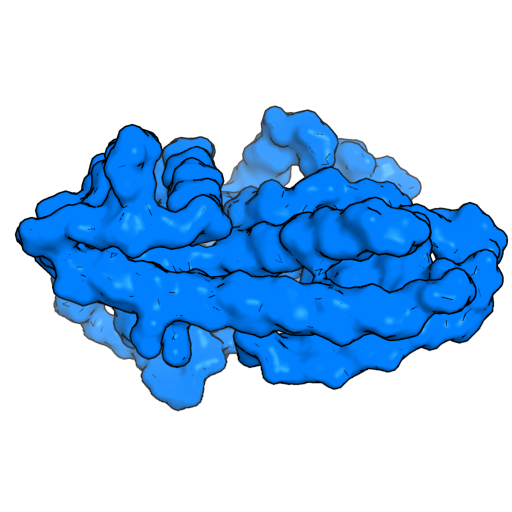.52100 2.76800 1.000 18.72593 349 THR A C 1
ATOM 2398 O O . THR A 1 329 ? 34.64600 26.33100 1.98700 1.000 20.74196 349 THR A O 1
ATOM 2402 N N . ASP A 1 330 ? 34.78900 25.01500 3.81000 1.000 17.81529 350 ASP A N 1
ATOM 2403 C CA . ASP A 1 330 ? 36.15800 25.42800 4.11400 1.000 21.28676 350 ASP A CA 1
ATOM 2404 C C . ASP A 1 330 ? 37.12300 24.65500 3.22500 1.000 21.04989 350 ASP A C 1
ATOM 2405 O O . ASP A 1 330 ? 37.22800 23.42500 3.33100 1.000 19.85238 350 ASP A O 1
ATOM 2410 N N . LYS A 1 331 ? 37.84500 25.38100 2.37200 1.000 20.18926 351 LYS A N 1
ATOM 2411 C CA . LYS A 1 331 ? 38.73600 24.76900 1.39600 1.000 22.60271 351 LYS A CA 1
ATOM 2412 C C . LYS A 1 331 ? 39.96900 24.13400 2.03000 1.000 23.53440 351 LYS A C 1
ATOM 2413 O O . LYS A 1 331 ? 40.67200 23.38100 1.34700 1.000 26.57424 351 LYS A O 1
ATOM 2419 N N . ASP A 1 332 ? 40.24700 24.40700 3.30700 1.000 20.38665 352 ASP A N 1
ATOM 2420 C CA . ASP A 1 332 ? 41.33900 23.72800 3.99300 1.000 23.01855 352 ASP A CA 1
ATOM 2421 C C . ASP A 1 332 ? 41.00400 22.28000 4.32000 1.000 24.17658 352 ASP A C 1
ATOM 2422 O O . ASP A 1 332 ? 41.89100 21.54300 4.76900 1.000 25.36620 352 ASP A O 1
ATOM 2427 N N . PHE A 1 333 ? 39.75200 21.86800 4.13400 1.000 20.02872 353 PHE A N 1
ATOM 2428 C CA . PHE A 1 333 ? 39.28800 20.52400 4.46700 1.000 18.62329 353 PHE A CA 1
ATOM 2429 C C . PHE A 1 333 ? 38.85500 19.80500 3.19300 1.000 21.16043 353 PHE A C 1
ATOM 2430 O O . PHE A 1 333 ? 38.54100 20.43400 2.18000 1.000 23.20541 353 PHE A O 1
ATOM 2438 N N . GLN A 1 334 ? 38.85200 18.47000 3.24100 1.000 21.38151 354 GLN A N 1
ATOM 2439 C CA . GLN A 1 334 ? 38.45600 17.66400 2.08800 1.000 24.12921 354 GLN A CA 1
ATOM 2440 C C . GLN A 1 334 ? 37.59300 16.49200 2.53100 1.000 23.03171 354 GLN A C 1
ATOM 2441 O O . GLN A 1 334 ? 37.87900 15.84700 3.54600 1.000 24.15816 354 GLN A O 1
ATOM 2447 N N . MET A 1 335 ? 36.53400 16.22300 1.77400 1.000 21.71050 355 MET A N 1
ATOM 2448 C CA . MET A 1 335 ? 35.72900 15.04100 2.04500 1.000 24.96615 355 MET A CA 1
ATOM 2449 C C . MET A 1 335 ? 36.53200 13.79400 1.70800 1.000 22.32110 355 MET A C 1
ATOM 2450 O O . MET A 1 335 ? 37.33100 13.78000 0.76900 1.000 23.92392 355 MET A O 1
ATOM 2455 N N . ASP A 1 336 ? 36.31000 12.74300 2.48400 1.000 25.06090 356 ASP A N 1
ATOM 2456 C CA . ASP A 1 336 ? 36.95700 11.46700 2.23300 1.000 26.83216 356 ASP A CA 1
ATOM 2457 C C . ASP A 1 336 ? 36.01300 10.33700 2.60900 1.000 33.67772 356 ASP A C 1
ATOM 2458 O O . ASP A 1 336 ? 34.98900 10.57200 3.25300 1.000 32.92500 356 ASP A O 1
#

B-factor: mean 21.79, std 8.97, range [9.74, 68.62]

InterPro domains:
  IPR003374 ApbE-like superfamily [G3DSA:3.10.520.10] (34-357)
  IPR003374 ApbE-like superfamily [SSF143631] (41-346)
  IPR024932 Flavin transferase ApbE [PF02424] (49-329)
  IPR024932 Flavin transferase ApbE [PIRSF006268] (37-349)
  IPR024932 Flavin transferase ApbE [PTHR30040] (11-346)

Foldseek 3Di:
DAQAWQKDWDQPPNAIWMKTFRDPPCNCLRVVLVVLLVVLCQQADPVVHVQVVQLVQAQNDWGADDPLVLVLLVVQLVLCVVLVNQRFQQCVQLLVQQVFQDPPGDDDDVVSLVVCLVQTDNVQWDADPVRRTIYRNHRPTGGHSVLQSVLSSVQVSVVSCVVVVGAFMWIQTLQWIFTGAANPVPFFDWRFDDDLVDHRPHGQWTFGDHLKTKGKDFQVHTWDDDPHDIFGNLAGSNRSGHQDEFFGMKIKIANGSSCRSSLRSSLSNQYDVGSLVVQVVDPRMWMWTATPQQEIETHPVCVPGIDGDHPSHYYD